Protein AF-0000000080208971 (afdb_homodimer)

pLDDT: mean 90.07, std 11.56, range [45.47, 98.81]

Radius of gyration: 23.03 Å; Cα contacts (8 Å, |Δi|>4): 807; chains: 2; bounding box: 46×61×64 Å

Structure (mmCIF, N/CA/C/O backbone):
data_AF-0000000080208971-model_v1
#
loop_
_entity.id
_entity.type
_entity.pdbx_description
1 polymer 'Hcp1 family type VI secretion system effector'
#
loop_
_atom_site.group_PDB
_atom_site.id
_atom_site.type_symbol
_atom_site.label_atom_id
_atom_site.label_alt_id
_atom_site.label_comp_id
_atom_site.label_asym_id
_atom_site.label_entity_id
_atom_site.label_seq_id
_atom_site.pdbx_PDB_ins_code
_atom_site.Cartn_x
_atom_site.Cartn_y
_atom_site.Cartn_z
_atom_site.occupancy
_atom_site.B_iso_or_equiv
_atom_site.auth_seq_id
_atom_site.auth_comp_id
_atom_site.auth_asym_id
_atom_site.auth_atom_id
_atom_site.pdbx_PDB_model_num
ATOM 1 N N . MET A 1 1 ? -17.516 -7.699 -1.217 1 50.25 1 MET A N 1
ATOM 2 C CA . MET A 1 1 ? -17.203 -8.156 -2.566 1 50.25 1 MET A CA 1
ATOM 3 C C . MET A 1 1 ? -16.141 -9.242 -2.537 1 50.25 1 MET A C 1
ATOM 5 O O . MET A 1 1 ? -15.203 -9.18 -1.735 1 50.25 1 MET A O 1
ATOM 9 N N . GLN A 1 2 ? -16.516 -10.461 -2.873 1 63.53 2 GLN A N 1
ATOM 10 C CA . GLN A 1 2 ? -15.578 -11.578 -2.834 1 63.53 2 GLN A CA 1
ATOM 11 C C . GLN A 1 2 ? -14.523 -11.453 -3.932 1 63.53 2 GLN A C 1
ATOM 13 O O . GLN A 1 2 ? -14.852 -11.164 -5.082 1 63.53 2 GLN A O 1
ATOM 18 N N . SER A 1 3 ? -13.234 -11.094 -3.658 1 72 3 SER A N 1
ATOM 19 C CA . SER A 1 3 ? -12.141 -11 -4.617 1 72 3 SER A CA 1
ATOM 20 C C . SER A 1 3 ? -11.344 -12.305 -4.676 1 72 3 SER A C 1
ATOM 22 O O . SER A 1 3 ? -11.25 -13.023 -3.68 1 72 3 SER A O 1
ATOM 24 N N . ASN A 1 4 ? -11.164 -12.703 -5.93 1 89.75 4 ASN A N 1
ATOM 25 C CA . ASN A 1 4 ? -10.258 -13.828 -6.148 1 89.75 4 ASN A CA 1
ATOM 26 C C . ASN A 1 4 ? -8.938 -13.375 -6.754 1 89.75 4 ASN A C 1
ATOM 28 O O . ASN A 1 4 ? -8.906 -12.453 -7.574 1 89.75 4 ASN A O 1
ATOM 32 N N . THR A 1 5 ? -7.938 -14.008 -6.273 1 95.88 5 THR A N 1
ATOM 33 C CA . THR A 1 5 ? -6.609 -13.742 -6.816 1 95.88 5 THR A CA 1
ATOM 34 C C . THR A 1 5 ? -6.059 -14.969 -7.527 1 95.88 5 THR A C 1
ATOM 36 O O . THR A 1 5 ? -6.105 -16.078 -6.984 1 95.88 5 THR A O 1
ATOM 39 N N . TYR A 1 6 ? -5.586 -14.742 -8.742 1 96.81 6 TYR A N 1
ATOM 40 C CA . TYR A 1 6 ? -5.02 -15.82 -9.547 1 96.81 6 TYR A CA 1
ATOM 41 C C . TYR A 1 6 ? -3.553 -15.562 -9.852 1 96.81 6 TYR A C 1
ATOM 43 O O . TYR A 1 6 ? -3.154 -14.414 -10.086 1 96.81 6 TYR A O 1
ATOM 51 N N . LEU A 1 7 ? -2.832 -16.672 -9.93 1 98.31 7 LEU A N 1
ATOM 52 C CA . LEU A 1 7 ? -1.403 -16.578 -10.211 1 98.31 7 LEU A CA 1
ATOM 53 C C . LEU A 1 7 ? -1.048 -17.359 -11.461 1 98.31 7 LEU A C 1
ATOM 55 O O . LEU A 1 7 ? -1.409 -18.531 -11.586 1 98.31 7 LEU A O 1
ATOM 59 N N . LYS A 1 8 ? -0.477 -16.703 -12.375 1 98.62 8 LYS A N 1
ATOM 60 C CA . LYS A 1 8 ? 0.25 -17.344 -13.461 1 98.62 8 LYS A CA 1
ATOM 61 C C . LYS A 1 8 ? 1.749 -17.391 -13.172 1 98.62 8 LYS A C 1
ATOM 63 O O . LYS A 1 8 ? 2.426 -16.359 -13.258 1 98.62 8 LYS A O 1
ATOM 68 N N . TYR A 1 9 ? 2.246 -18.516 -12.828 1 98.5 9 TYR A N 1
ATOM 69 C CA . TYR A 1 9 ? 3.674 -18.703 -12.602 1 98.5 9 TYR A CA 1
ATOM 70 C C . TYR A 1 9 ? 4.305 -19.516 -13.727 1 98.5 9 TYR A C 1
ATOM 72 O O . TYR A 1 9 ? 4.223 -20.75 -13.742 1 98.5 9 TYR A O 1
ATOM 80 N N . ALA A 1 10 ? 4.918 -18.734 -14.688 1 97.12 10 ALA A N 1
ATOM 81 C CA . ALA A 1 10 ? 5.465 -19.375 -15.883 1 97.12 10 ALA A CA 1
ATOM 82 C C . ALA A 1 10 ? 4.422 -20.25 -16.562 1 97.12 10 ALA A C 1
ATOM 84 O O . ALA A 1 10 ? 3.354 -19.766 -16.953 1 97.12 10 ALA A O 1
ATOM 85 N N . ASP A 1 11 ? 4.66 -21.562 -16.656 1 96.69 11 ASP A N 1
ATOM 86 C CA . ASP A 1 11 ? 3.736 -22.453 -17.359 1 96.69 11 ASP A CA 1
ATOM 87 C C . ASP A 1 11 ? 3.07 -23.422 -16.406 1 96.69 11 ASP A C 1
ATOM 89 O O . ASP A 1 11 ? 2.457 -24.406 -16.828 1 96.69 11 ASP A O 1
ATOM 93 N N . ILE A 1 12 ? 3.145 -23.094 -15.133 1 98.06 12 ILE A N 1
ATOM 94 C CA . ILE A 1 12 ? 2.576 -24 -14.141 1 98.06 12 ILE A CA 1
ATOM 95 C C . ILE A 1 12 ? 1.054 -23.875 -14.133 1 98.06 12 ILE A C 1
ATOM 97 O O . ILE A 1 12 ? 0.518 -22.766 -14.047 1 98.06 12 ILE A O 1
ATOM 101 N N . LYS A 1 13 ? 0.391 -25.016 -14.227 1 98.19 13 LYS A N 1
ATOM 102 C CA . LYS A 1 13 ? -1.069 -25.016 -14.258 1 98.19 13 LYS A CA 1
ATOM 103 C C . LYS A 1 13 ? -1.649 -25.266 -12.867 1 98.19 13 LYS A C 1
ATOM 105 O O . LYS A 1 13 ? -1.155 -26.125 -12.125 1 98.19 13 LYS A O 1
ATOM 110 N N . GLY A 1 14 ? -2.613 -24.453 -12.547 1 98 14 GLY A N 1
ATOM 111 C CA . GLY A 1 14 ? -3.42 -24.656 -11.352 1 98 14 GLY A CA 1
ATOM 112 C C . GLY A 1 14 ? -4.785 -25.25 -11.648 1 98 14 GLY A C 1
ATOM 113 O O . GLY A 1 14 ? -4.922 -26.094 -12.539 1 98 14 GLY A O 1
ATOM 114 N N . GLU A 1 15 ? -5.762 -24.875 -10.789 1 96.94 15 GLU A N 1
ATOM 115 C CA . GLU A 1 15 ? -7.055 -25.531 -10.922 1 96.94 15 GLU A CA 1
ATOM 116 C C . GLU A 1 15 ? -8.188 -24.516 -11.031 1 96.94 15 GLU A C 1
ATOM 118 O O . GLU A 1 15 ? -9.359 -24.875 -10.891 1 96.94 15 GLU A O 1
ATOM 123 N N . ALA A 1 16 ? -7.84 -23.25 -11.297 1 96.12 16 ALA A N 1
ATOM 124 C CA . ALA A 1 16 ? -8.898 -22.25 -11.414 1 96.12 16 ALA A CA 1
ATOM 125 C C . ALA A 1 16 ? -9.844 -22.594 -12.562 1 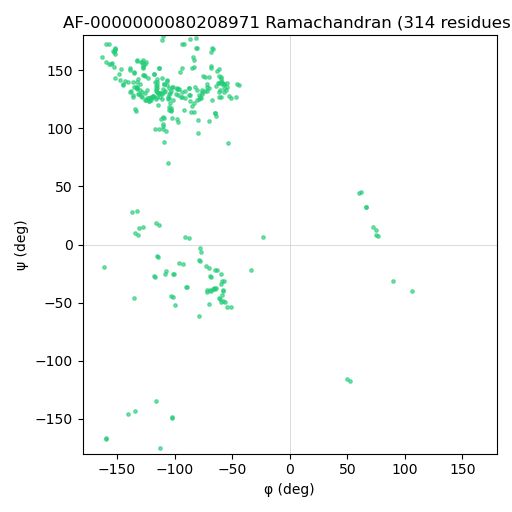96.12 16 ALA A C 1
ATOM 127 O O . ALA A 1 16 ? -9.414 -23.031 -13.625 1 96.12 16 ALA A O 1
ATOM 128 N N . THR A 1 17 ? -11.172 -22.281 -12.383 1 93.75 17 THR A N 1
ATOM 129 C CA . THR A 1 17 ? -12.164 -22.625 -13.391 1 93.75 17 THR A CA 1
ATOM 130 C C . THR A 1 17 ? -12.773 -21.359 -13.992 1 93.75 17 THR A C 1
ATOM 132 O O . THR A 1 17 ? -13.484 -21.422 -15 1 93.75 17 THR A O 1
ATOM 135 N N . ALA A 1 18 ? -12.469 -20.234 -13.383 1 91.06 18 ALA A N 1
ATOM 136 C CA . ALA A 1 18 ? -12.992 -18.984 -13.938 1 91.06 18 ALA A CA 1
ATOM 137 C C . ALA A 1 18 ? -12.547 -18.812 -15.391 1 91.06 18 ALA A C 1
ATOM 139 O O . ALA A 1 18 ? -11.367 -18.953 -15.711 1 91.06 18 ALA A O 1
ATOM 140 N N . GLU A 1 19 ? -13.383 -18.453 -16.266 1 90.62 19 GLU A N 1
ATOM 141 C CA . GLU A 1 19 ? -13.18 -18.469 -17.719 1 90.62 19 GLU A CA 1
ATOM 142 C C . GLU A 1 19 ? -11.922 -17.703 -18.109 1 90.62 19 GLU A C 1
ATOM 144 O O . GLU A 1 19 ? -11.039 -18.25 -18.766 1 90.62 19 GLU A O 1
ATOM 149 N N . GLN A 1 20 ? -11.719 -16.5 -17.734 1 92.69 20 GLN A N 1
ATOM 150 C CA . GLN A 1 20 ? -10.586 -15.68 -18.141 1 92.69 20 GLN A CA 1
ATOM 151 C C . GLN A 1 20 ? -9.32 -16.062 -17.375 1 92.69 20 GLN A C 1
ATOM 153 O O . GLN A 1 20 ? -8.227 -15.586 -17.688 1 92.69 20 GLN A O 1
ATOM 158 N N . TYR A 1 21 ? -9.414 -17.016 -16.422 1 95.69 21 TYR A N 1
ATOM 159 C CA . TYR A 1 21 ? -8.297 -17.375 -15.562 1 95.69 21 TYR A CA 1
ATOM 160 C C . TYR A 1 21 ? -8.195 -18.891 -15.406 1 95.69 21 TYR A C 1
ATOM 162 O O . TYR A 1 21 ? -7.723 -19.391 -14.383 1 95.69 21 TYR A O 1
ATOM 170 N N . LYS A 1 22 ? -8.672 -19.5 -16.422 1 96.12 22 LYS A N 1
ATOM 171 C CA . LYS A 1 22 ? -8.727 -20.969 -16.391 1 96.12 22 LYS A CA 1
ATOM 172 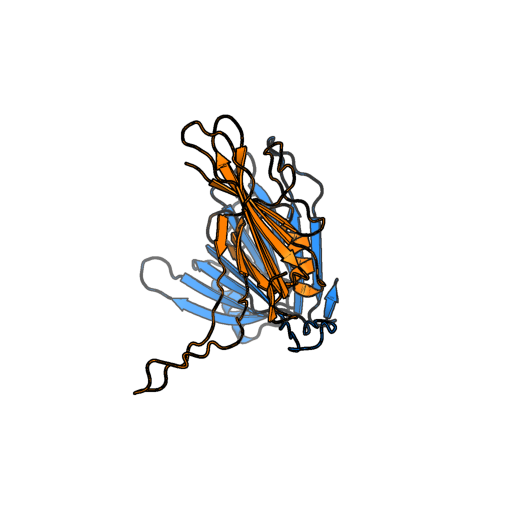C C . LYS A 1 22 ? -7.324 -21.562 -16.25 1 96.12 22 LYS A C 1
ATOM 174 O O . LYS A 1 22 ? -6.383 -21.109 -16.891 1 96.12 22 LYS A O 1
ATOM 179 N N . ASP A 1 23 ? -7.188 -22.516 -15.336 1 97.94 23 ASP A N 1
ATOM 180 C CA . ASP A 1 23 ? -5.992 -23.328 -15.117 1 97.94 23 ASP A CA 1
ATOM 181 C C . ASP A 1 23 ? -4.906 -22.516 -14.406 1 97.94 23 ASP A C 1
ATOM 183 O O . ASP A 1 23 ? -3.773 -22.984 -14.266 1 97.94 23 ASP A O 1
ATOM 187 N N . LEU A 1 24 ? -5.246 -21.344 -13.977 1 98 24 LEU A N 1
ATOM 188 C CA . LEU A 1 24 ? -4.301 -20.594 -13.148 1 98 24 LEU A CA 1
ATOM 189 C C . LEU A 1 24 ? -4.359 -21.062 -11.703 1 98 24 LEU A C 1
ATOM 191 O O . LEU A 1 24 ? -5.207 -21.891 -11.344 1 98 24 LEU A O 1
ATOM 195 N N . ILE A 1 25 ? -3.434 -20.641 -10.938 1 98.12 25 ILE A N 1
ATOM 196 C CA . ILE A 1 25 ? -3.369 -21.031 -9.523 1 98.12 25 ILE A CA 1
ATOM 197 C C . ILE A 1 25 ? -4.215 -20.062 -8.695 1 98.12 25 ILE A C 1
ATOM 199 O O . ILE A 1 25 ? -4.074 -18.844 -8.812 1 98.12 25 ILE A O 1
ATOM 203 N N . THR A 1 26 ? -5.105 -20.562 -7.883 1 96.31 26 THR A N 1
ATOM 204 C CA . THR A 1 26 ? -5.918 -19.734 -6.996 1 96.31 26 THR A CA 1
ATOM 205 C C . THR A 1 26 ? -5.199 -19.5 -5.672 1 96.31 26 THR A C 1
ATOM 207 O O . THR A 1 26 ? -4.676 -20.438 -5.062 1 96.31 26 THR A O 1
ATOM 210 N N . LEU A 1 27 ? -5.238 -18.25 -5.266 1 96.94 27 LEU A N 1
ATOM 211 C CA . LEU A 1 27 ? -4.512 -17.891 -4.051 1 96.94 27 LEU A CA 1
ATOM 212 C C . LEU A 1 27 ? -5.477 -17.484 -2.941 1 96.94 27 LEU A C 1
ATOM 214 O O . LEU A 1 27 ? -6.543 -16.938 -3.211 1 96.94 27 LEU A O 1
ATOM 218 N N . LEU A 1 28 ? -4.98 -17.734 -1.75 1 95.31 28 LEU A N 1
ATOM 219 C CA . LEU A 1 28 ? -5.695 -17.281 -0.564 1 95.31 28 LEU A CA 1
ATOM 220 C C . LEU A 1 28 ? -5.254 -15.875 -0.172 1 95.31 28 LEU A C 1
ATOM 222 O O . LEU A 1 28 ? -6.066 -15.07 0.295 1 95.31 28 LEU A O 1
ATOM 226 N N . SER A 1 29 ? -3.986 -15.648 -0.366 1 96.75 29 SER A N 1
ATOM 227 C CA . SER A 1 29 ? -3.48 -14.336 0.026 1 96.75 29 SER A CA 1
ATOM 228 C C . SER A 1 29 ? -2.197 -13.992 -0.725 1 96.75 29 SER A C 1
ATOM 2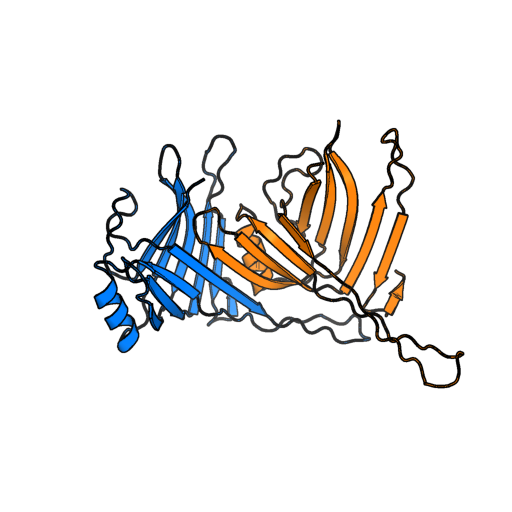30 O O . SER A 1 29 ? -1.484 -14.883 -1.188 1 96.75 29 SER A O 1
ATOM 232 N N . VAL A 1 30 ? -1.959 -12.758 -0.835 1 97.38 30 VAL A N 1
ATOM 233 C CA . VAL A 1 30 ? -0.736 -12.172 -1.378 1 97.38 30 VAL A CA 1
ATOM 234 C C . VAL A 1 30 ? -0.28 -11.016 -0.495 1 97.38 30 VAL A C 1
ATOM 236 O O . VAL A 1 30 ? -1.062 -10.109 -0.195 1 97.38 30 VAL A O 1
ATOM 239 N N . ASP A 1 31 ? 0.93 -11.039 -0.099 1 97.81 31 ASP A N 1
ATOM 240 C CA . ASP A 1 31 ? 1.509 -9.961 0.7 1 97.81 31 ASP A CA 1
ATOM 241 C C . ASP A 1 31 ? 2.854 -9.516 0.13 1 97.81 31 ASP A C 1
ATOM 243 O O . ASP A 1 31 ? 3.738 -10.344 -0.106 1 97.81 31 ASP A O 1
ATOM 247 N N . TRP A 1 32 ? 2.928 -8.281 -0.017 1 96.56 32 TRP A N 1
ATOM 248 C CA . TRP A 1 32 ? 4.215 -7.746 -0.446 1 96.56 32 TRP A CA 1
ATOM 249 C C . TRP A 1 32 ? 4.402 -6.316 0.053 1 96.56 32 TRP A C 1
ATOM 251 O O . TRP A 1 32 ? 3.455 -5.691 0.542 1 96.56 32 TRP A O 1
ATOM 261 N N . SER A 1 33 ? 5.668 -5.82 -0.069 1 97.62 33 SER A N 1
ATOM 262 C CA . SER A 1 33 ? 5.953 -4.457 0.367 1 97.62 33 SER A CA 1
ATOM 263 C C . SER A 1 33 ? 7.266 -3.949 -0.222 1 97.62 33 SER A C 1
ATOM 265 O O . SER A 1 33 ? 8.07 -4.734 -0.734 1 97.62 33 SER A O 1
ATOM 267 N N . VAL A 1 34 ? 7.363 -2.705 -0.193 1 96.44 34 VAL A N 1
ATOM 268 C CA . VAL A 1 34 ? 8.617 -2.037 -0.538 1 96.44 34 VAL A CA 1
ATOM 269 C C . VAL A 1 34 ? 8.984 -1.037 0.557 1 96.44 34 VAL A C 1
ATOM 271 O O . VAL A 1 34 ? 8.117 -0.58 1.306 1 96.44 34 VAL A O 1
ATOM 274 N N . GLY A 1 35 ? 10.227 -0.752 0.603 1 96.19 35 GLY A N 1
ATOM 275 C CA . GLY A 1 35 ? 10.68 0.187 1.618 1 96.19 35 GLY A CA 1
ATOM 276 C C . GLY A 1 35 ? 11.953 0.913 1.236 1 96.19 35 GLY A C 1
ATOM 277 O O . GLY A 1 35 ? 12.719 0.433 0.399 1 96.19 35 GLY A O 1
ATOM 278 N N . ARG A 1 36 ? 12.102 2.059 1.849 1 93.25 36 ARG A N 1
ATOM 279 C CA . ARG A 1 36 ? 13.305 2.879 1.723 1 93.25 36 ARG A CA 1
ATOM 280 C C . ARG A 1 36 ? 13.602 3.619 3.021 1 93.25 36 ARG A C 1
ATOM 282 O O . ARG A 1 36 ? 12.688 3.9 3.805 1 93.25 36 ARG A O 1
ATOM 289 N N . GLU A 1 37 ? 14.859 3.871 3.221 1 90.69 37 GLU A N 1
ATOM 290 C CA . GLU A 1 37 ? 15.258 4.609 4.414 1 90.69 37 GLU A CA 1
ATOM 291 C C . GLU A 1 37 ? 15.297 6.113 4.145 1 90.69 37 GLU A C 1
ATOM 293 O O . GLU A 1 37 ? 15.875 6.559 3.154 1 90.69 37 GLU A O 1
ATOM 298 N N . ILE A 1 38 ? 14.57 6.816 4.988 1 89.12 38 ILE A N 1
ATOM 299 C CA . ILE A 1 38 ? 14.57 8.273 4.883 1 89.12 38 ILE A CA 1
ATOM 300 C C . ILE A 1 38 ? 15.453 8.867 5.98 1 89.12 38 ILE A C 1
ATOM 302 O O . ILE A 1 38 ? 15.266 8.57 7.164 1 89.12 38 ILE A O 1
ATOM 306 N N . SER A 1 39 ? 16.469 9.531 5.641 1 80.38 39 SER A N 1
ATOM 307 C CA . SER A 1 39 ? 17.375 10.141 6.602 1 80.38 39 SER A CA 1
ATOM 308 C C . SER A 1 39 ? 17.172 11.648 6.688 1 80.38 39 SER A C 1
ATOM 310 O O . SER A 1 39 ? 16.828 12.289 5.688 1 80.38 39 SER A O 1
ATOM 312 N N . SER A 1 40 ? 16.781 12.078 7.914 1 71.75 40 SER A N 1
ATOM 313 C CA . SER A 1 40 ? 16.672 13.508 8.164 1 71.75 40 SER A CA 1
ATOM 314 C C . SER A 1 40 ? 17.859 14.008 8.984 1 71.75 40 SER A C 1
ATOM 316 O O . SER A 1 40 ? 18.359 13.297 9.852 1 71.75 40 SER A O 1
ATOM 318 N N . TYR A 1 41 ? 18.703 14.852 8.508 1 55.56 41 TYR A N 1
ATOM 319 C CA . TYR A 1 41 ? 19.781 15.391 9.32 1 55.56 41 TYR A CA 1
ATOM 320 C C . TYR A 1 41 ? 19.297 16.516 10.227 1 55.56 41 TYR A C 1
ATOM 322 O O . TYR A 1 41 ? 18.594 17.422 9.766 1 55.56 41 TYR A O 1
ATOM 330 N N . THR A 1 42 ? 19.203 16.234 11.5 1 51.59 42 THR A N 1
ATOM 331 C CA . THR A 1 42 ? 18.922 17.266 12.5 1 51.59 42 THR A CA 1
ATOM 332 C C . THR A 1 42 ? 19.75 18.516 12.242 1 51.59 42 THR A C 1
ATOM 334 O O . THR A 1 42 ? 20.938 18.422 11.953 1 51.59 42 THR A O 1
ATOM 337 N N . GLY A 1 43 ? 19.078 19.844 12.383 1 49.12 43 GLY A N 1
ATOM 338 C CA . GLY A 1 43 ? 19.703 21.156 12.383 1 49.12 43 GLY A CA 1
ATOM 339 C C . GLY A 1 43 ? 19.812 21.766 11 1 49.12 43 GLY A C 1
ATOM 340 O O . GLY A 1 43 ? 20.188 22.922 10.852 1 49.12 43 GLY A O 1
ATOM 341 N N . THR A 1 44 ? 19.953 21.047 9.969 1 48.31 44 THR A N 1
ATOM 342 C CA . THR A 1 44 ? 20.047 21.719 8.672 1 48.31 44 THR A CA 1
ATOM 343 C C . THR A 1 44 ? 18.828 21.391 7.816 1 48.31 44 THR A C 1
ATOM 345 O O . THR A 1 44 ? 18.344 20.25 7.82 1 48.31 44 THR A O 1
ATOM 348 N N . ALA A 1 45 ? 17.875 22.266 7.766 1 50.03 45 ALA A N 1
ATOM 349 C CA . ALA A 1 45 ? 16.828 22.188 6.754 1 50.03 45 ALA A CA 1
ATOM 350 C C . ALA A 1 45 ? 17.297 21.391 5.539 1 50.03 45 ALA A C 1
ATOM 352 O O . ALA A 1 45 ? 16.719 21.516 4.453 1 50.03 45 ALA A O 1
ATOM 353 N N . MET A 1 46 ? 18.438 20.812 5.609 1 53.66 46 MET A N 1
ATOM 354 C CA . MET A 1 46 ? 19.031 20.312 4.375 1 53.66 46 MET A CA 1
ATOM 355 C C . MET A 1 46 ? 18.219 19.156 3.805 1 53.66 46 MET A C 1
ATOM 357 O O . MET A 1 46 ? 17.406 18.547 4.516 1 53.66 46 MET A O 1
ATOM 361 N N . ASP A 1 47 ? 18.547 18.781 2.545 1 62.97 47 ASP A N 1
ATOM 362 C CA . ASP A 1 47 ? 17.969 17.906 1.518 1 62.97 47 ASP A CA 1
ATOM 363 C C . ASP A 1 47 ? 17.703 16.516 2.07 1 62.97 47 ASP A C 1
ATOM 365 O O . ASP A 1 47 ? 18.609 15.844 2.57 1 62.97 47 ASP A O 1
ATOM 369 N N . ARG A 1 48 ? 16.516 16.312 2.668 1 77.44 48 ARG A N 1
ATOM 370 C CA . ARG A 1 48 ? 16.156 14.93 2.982 1 77.44 48 ARG A CA 1
ATOM 371 C C . ARG A 1 48 ? 16.422 14.008 1.798 1 77.44 48 ARG A C 1
ATOM 373 O O . ARG A 1 48 ? 16.234 14.398 0.644 1 77.44 48 ARG A O 1
ATOM 380 N N . GLU A 1 49 ? 17.172 13 2.225 1 80.5 49 GLU A N 1
ATOM 381 C CA . GLU A 1 49 ? 17.5 12.031 1.188 1 80.5 49 GLU A CA 1
ATOM 382 C C . GLU A 1 49 ? 16.875 10.664 1.489 1 80.5 49 GLU A C 1
ATOM 384 O O . GLU A 1 49 ? 16.672 10.32 2.654 1 80.5 49 GLU A O 1
ATOM 389 N N . ALA A 1 50 ? 16.453 10.039 0.447 1 85 50 ALA A N 1
ATOM 390 C CA . ALA A 1 50 ? 15.977 8.664 0.562 1 85 50 ALA A CA 1
ATOM 391 C C . ALA A 1 50 ? 16.984 7.68 -0.037 1 85 50 ALA A C 1
ATOM 393 O O . ALA A 1 50 ? 17.578 7.957 -1.073 1 85 50 ALA A O 1
ATOM 394 N N . SER A 1 51 ? 17.203 6.582 0.644 1 84.88 51 SER A N 1
ATOM 395 C CA . SER A 1 51 ? 18 5.496 0.08 1 84.88 51 SER A CA 1
ATOM 396 C C . SER A 1 51 ? 17.281 4.848 -1.103 1 84.88 51 SER A C 1
ATOM 398 O O . SER A 1 51 ? 16.125 5.141 -1.372 1 84.88 51 SER A O 1
ATOM 400 N N . ALA A 1 52 ? 18.047 4.012 -1.794 1 86.88 52 ALA A N 1
ATOM 401 C CA . ALA A 1 52 ? 17.453 3.209 -2.857 1 86.88 52 ALA A CA 1
ATOM 402 C C . ALA A 1 52 ? 16.344 2.318 -2.311 1 86.88 52 ALA A C 1
ATOM 404 O O . ALA A 1 52 ? 16.484 1.737 -1.231 1 86.88 52 ALA A O 1
ATOM 405 N N . THR A 1 53 ? 15.328 2.207 -3.043 1 93.75 53 THR A N 1
ATOM 406 C CA . THR A 1 53 ? 14.172 1.413 -2.637 1 93.75 53 THR A CA 1
ATOM 407 C C . THR A 1 53 ? 14.508 -0.075 -2.646 1 93.75 53 THR A C 1
ATOM 409 O O . THR A 1 53 ? 15.141 -0.568 -3.582 1 93.75 53 THR A O 1
ATOM 412 N N . ARG A 1 54 ? 14.117 -0.71 -1.643 1 94.38 54 ARG A N 1
ATOM 413 C CA . ARG A 1 54 ? 14.242 -2.162 -1.558 1 94.38 54 ARG A CA 1
ATOM 414 C C . ARG A 1 54 ? 12.914 -2.844 -1.845 1 94.38 54 ARG A C 1
ATOM 416 O O . ARG A 1 54 ? 11.898 -2.541 -1.204 1 94.38 54 ARG A O 1
ATOM 423 N N . LEU A 1 55 ? 12.922 -3.713 -2.795 1 96 55 LEU A N 1
ATOM 424 C CA . LEU A 1 55 ? 11.805 -4.617 -3.039 1 96 55 LEU A CA 1
ATOM 425 C C . LEU A 1 55 ? 11.891 -5.84 -2.131 1 96 55 LEU A C 1
ATOM 427 O O . LEU A 1 55 ? 12.797 -6.664 -2.275 1 96 55 LEU A O 1
ATOM 431 N N . TYR A 1 56 ? 10.953 -5.961 -1.238 1 96.88 56 TYR A N 1
ATOM 432 C CA . TYR A 1 56 ? 10.953 -7.133 -0.37 1 96.88 56 TYR A CA 1
ATOM 433 C C . TYR A 1 56 ? 10.297 -8.32 -1.06 1 96.88 56 TYR A C 1
ATOM 435 O O . TYR A 1 56 ? 9.531 -8.156 -2.014 1 96.88 56 TYR A O 1
ATOM 443 N N . ASP A 1 57 ? 10.633 -9.461 -0.549 1 97.69 57 ASP A N 1
ATOM 444 C CA . ASP A 1 57 ? 10.055 -10.672 -1.126 1 97.69 57 ASP A CA 1
ATOM 445 C C . ASP A 1 57 ? 8.531 -10.672 -0.987 1 97.69 57 ASP A C 1
ATOM 447 O O . ASP A 1 57 ? 7.992 -10.117 -0.032 1 97.69 57 ASP A O 1
ATOM 451 N N . LEU A 1 58 ? 7.875 -11.305 -1.895 1 98.25 58 LEU A N 1
ATOM 452 C CA . LEU A 1 58 ? 6.426 -11.469 -1.921 1 98.25 58 LEU A CA 1
ATOM 453 C C . LEU A 1 58 ? 6.023 -12.828 -1.36 1 98.25 58 LEU A C 1
ATOM 455 O O . LEU A 1 58 ? 6.648 -13.844 -1.676 1 98.25 58 LEU A O 1
ATOM 459 N N . THR A 1 59 ? 5.02 -12.852 -0.49 1 98.69 59 THR A N 1
ATOM 460 C CA . THR A 1 59 ? 4.555 -14.102 0.102 1 98.69 59 THR A CA 1
ATOM 461 C C . THR A 1 59 ? 3.123 -14.406 -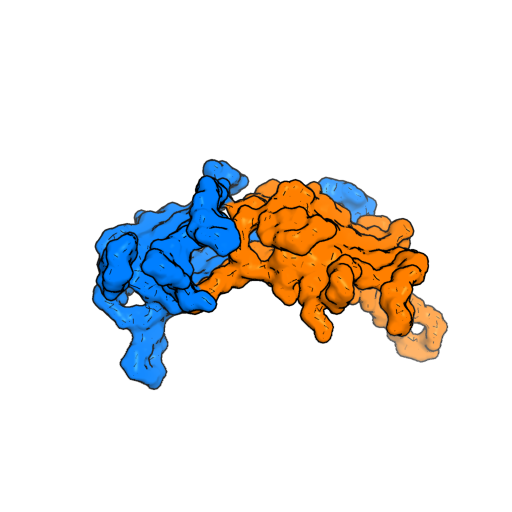0.331 1 98.69 59 THR A C 1
ATOM 463 O O . THR A 1 59 ? 2.258 -13.531 -0.285 1 98.69 59 THR A O 1
ATOM 466 N N . ILE A 1 60 ? 2.873 -15.594 -0.694 1 98.25 60 ILE A N 1
ATOM 467 C CA . ILE A 1 60 ? 1.521 -16.016 -1.048 1 98.25 60 ILE A CA 1
ATOM 468 C C . ILE A 1 60 ? 1.127 -17.234 -0.219 1 98.25 60 ILE A C 1
ATOM 470 O O . ILE A 1 60 ? 1.991 -17.984 0.25 1 98.25 60 ILE A O 1
ATOM 474 N N . THR A 1 61 ? -0.143 -17.422 -0.047 1 97.56 61 THR A N 1
ATOM 475 C CA . THR A 1 61 ? -0.703 -18.641 0.513 1 97.56 61 THR A CA 1
ATOM 476 C C . THR A 1 61 ? -1.75 -19.234 -0.424 1 97.56 61 THR A C 1
ATOM 478 O O . THR A 1 61 ? -2.475 -18.5 -1.1 1 97.56 61 THR A O 1
ATOM 481 N N . LYS A 1 62 ? -1.789 -20.453 -0.435 1 96.31 62 LYS A N 1
ATOM 482 C CA . LYS A 1 62 ? -2.75 -21.188 -1.253 1 96.31 62 LYS A CA 1
ATOM 483 C C . LYS A 1 62 ? -3.084 -22.531 -0.63 1 96.31 62 LYS A C 1
ATOM 485 O O . LYS A 1 62 ? -2.357 -23.016 0.241 1 96.31 62 LYS A O 1
ATOM 490 N N . LEU A 1 63 ? -4.176 -23.109 -1.118 1 95.5 63 LEU A N 1
ATOM 491 C CA . LEU A 1 63 ? -4.453 -24.5 -0.802 1 95.5 63 LEU A CA 1
ATOM 492 C C . LEU A 1 63 ? -3.686 -25.438 -1.734 1 95.5 63 LEU A C 1
ATOM 494 O O . LEU A 1 63 ? -3.402 -25.078 -2.879 1 95.5 63 LEU A O 1
ATOM 498 N N . GLN A 1 64 ? -3.434 -26.609 -1.176 1 96.5 64 GLN A N 1
ATOM 499 C CA . GLN A 1 64 ? -2.795 -27.625 -2.002 1 96.5 64 GLN A CA 1
ATOM 500 C C . GLN A 1 64 ? -3.633 -27.938 -3.24 1 96.5 64 GLN A C 1
ATOM 502 O O . GLN A 1 64 ? -4.859 -28.047 -3.154 1 96.5 64 GLN A O 1
ATOM 507 N N . ASP A 1 65 ? -2.977 -28.094 -4.418 1 96.31 65 ASP A N 1
ATOM 508 C CA . ASP A 1 65 ? -3.656 -28.422 -5.668 1 96.31 65 ASP A CA 1
ATOM 509 C C . ASP A 1 65 ? -2.684 -29.016 -6.684 1 96.31 65 ASP A C 1
ATOM 511 O O . ASP A 1 65 ? -1.604 -29.484 -6.312 1 96.31 65 ASP A O 1
ATOM 515 N N . ARG A 1 66 ? -3.055 -29.109 -7.902 1 97.5 66 ARG A N 1
ATOM 516 C CA . ARG A 1 66 ? -2.26 -29.781 -8.93 1 97.5 66 ARG A CA 1
ATOM 517 C C . ARG A 1 66 ? -0.94 -29.047 -9.164 1 97.5 66 ARG A C 1
ATOM 519 O O . ARG A 1 66 ? 0.003 -29.625 -9.703 1 97.5 66 ARG A O 1
ATOM 526 N N . SER A 1 67 ? -0.862 -27.719 -8.805 1 98.25 67 SER A N 1
ATOM 527 C CA . SER A 1 67 ? 0.343 -26.922 -9.031 1 98.25 67 SER A CA 1
ATOM 528 C C . SER A 1 67 ? 1.405 -27.219 -7.98 1 98.25 67 SER A C 1
ATOM 530 O O . SER A 1 67 ? 2.572 -26.859 -8.148 1 98.25 67 SER A O 1
ATOM 532 N N . SER A 1 68 ? 1.109 -27.875 -6.887 1 97.88 68 SER A N 1
ATOM 533 C CA . SER A 1 68 ? 1.95 -27.984 -5.699 1 97.88 68 SER A CA 1
ATOM 534 C C . SER A 1 68 ? 3.279 -28.672 -6.027 1 97.88 68 SER A C 1
ATOM 536 O O . SER A 1 68 ? 4.344 -28.156 -5.664 1 97.88 68 SER A O 1
ATOM 538 N N . PRO A 1 69 ? 3.309 -29.844 -6.809 1 98.06 69 PRO A N 1
ATOM 539 C CA . PRO A 1 69 ? 4.602 -30.469 -7.102 1 98.06 69 PRO A CA 1
ATOM 540 C C . PRO A 1 69 ? 5.492 -29.594 -7.98 1 98.06 69 PRO A C 1
ATOM 542 O O . PRO A 1 69 ? 6.711 -29.578 -7.793 1 98.06 69 PRO A O 1
ATOM 545 N N . ASP A 1 70 ? 4.891 -28.922 -8.898 1 98 70 ASP A N 1
ATOM 546 C CA . ASP A 1 70 ? 5.668 -28.047 -9.781 1 98 70 ASP A CA 1
ATOM 547 C C . ASP A 1 70 ? 6.23 -26.859 -9.023 1 98 70 ASP A C 1
ATOM 549 O O . ASP A 1 70 ? 7.352 -26.422 -9.281 1 98 70 ASP A O 1
ATOM 553 N N . LEU A 1 71 ? 5.449 -26.312 -8.148 1 98.25 71 LEU A N 1
ATOM 554 C CA . LEU A 1 71 ? 5.938 -25.219 -7.312 1 98.25 71 LEU A CA 1
ATOM 555 C C . LEU A 1 71 ? 7.055 -25.703 -6.391 1 98.25 71 LEU A C 1
ATOM 557 O O . LEU A 1 71 ? 8.016 -24.969 -6.141 1 98.25 71 LEU A O 1
ATOM 561 N N . PHE A 1 72 ? 6.918 -26.906 -5.871 1 97.81 72 PHE A N 1
ATOM 562 C CA . PHE A 1 72 ? 7.977 -27.531 -5.086 1 97.81 72 PHE A CA 1
ATOM 563 C C . PHE A 1 72 ? 9.258 -27.641 -5.902 1 97.81 72 PHE A C 1
ATOM 565 O O . PHE A 1 72 ? 10.344 -27.297 -5.422 1 97.81 72 PHE A O 1
ATOM 572 N N . LYS A 1 73 ? 9.117 -28.125 -7.074 1 97.5 73 LYS A N 1
ATOM 573 C CA . LYS A 1 73 ? 10.266 -28.219 -7.973 1 97.5 73 LYS A CA 1
ATOM 574 C C . LYS A 1 73 ? 10.922 -26.859 -8.164 1 97.5 73 LYS A C 1
ATOM 576 O O . LYS A 1 73 ? 12.148 -26.734 -8.07 1 97.5 73 LYS A O 1
ATOM 581 N N . GLU A 1 74 ? 10.086 -25.812 -8.484 1 97.19 74 GLU A N 1
ATOM 582 C CA . GLU A 1 74 ? 10.609 -24.469 -8.664 1 97.19 74 GLU A CA 1
ATOM 583 C C . GLU A 1 74 ? 11.32 -23.969 -7.406 1 97.19 74 GLU A C 1
ATOM 585 O O . GLU A 1 74 ? 12.297 -23.234 -7.488 1 97.19 74 GLU A O 1
ATOM 590 N N . ALA A 1 75 ? 10.875 -24.406 -6.227 1 97.38 75 ALA A N 1
ATOM 591 C CA . ALA A 1 75 ? 11.453 -24 -4.949 1 97.38 75 ALA A CA 1
ATOM 592 C C . ALA A 1 75 ? 12.812 -24.656 -4.727 1 97.38 75 ALA A C 1
ATOM 594 O O . ALA A 1 75 ? 13.594 -24.203 -3.887 1 97.38 75 ALA A O 1
ATOM 595 N N . THR A 1 76 ? 13.141 -25.703 -5.406 1 96.56 76 THR A N 1
ATOM 596 C CA . THR A 1 76 ? 14.383 -26.438 -5.18 1 96.56 76 THR A CA 1
ATOM 597 C C . THR A 1 76 ? 15.406 -26.109 -6.258 1 96.56 76 THR A C 1
ATOM 599 O O . THR A 1 76 ? 16.578 -25.859 -5.953 1 96.56 76 THR A O 1
ATOM 602 N N . ILE A 1 77 ? 15.016 -26.062 -7.531 1 94.25 77 ILE A N 1
ATOM 603 C CA . ILE A 1 77 ? 16 -25.922 -8.602 1 94.25 77 ILE A CA 1
ATOM 604 C C . ILE A 1 77 ? 15.523 -24.875 -9.602 1 94.25 77 ILE A C 1
ATOM 606 O O . ILE A 1 77 ? 16.062 -24.766 -10.711 1 94.25 77 ILE A O 1
ATOM 610 N N . GLY A 1 78 ? 14.562 -24.203 -9.289 1 92.31 78 GLY A N 1
ATOM 611 C CA . GLY A 1 78 ? 13.984 -23.266 -10.234 1 92.31 78 GLY A CA 1
ATOM 612 C C . GLY A 1 78 ? 14.898 -22.094 -10.539 1 92.31 78 GLY A C 1
ATOM 613 O O . GLY A 1 78 ? 15.734 -21.719 -9.719 1 92.31 78 GLY A O 1
ATOM 614 N N . LYS A 1 79 ? 14.664 -21.562 -11.758 1 94.88 79 LYS A N 1
ATOM 615 C CA . LYS A 1 79 ? 15.328 -20.344 -12.203 1 94.88 79 LYS A CA 1
ATOM 616 C C . LYS A 1 79 ? 14.328 -19.188 -12.312 1 94.88 79 LYS A C 1
ATOM 618 O O . LYS A 1 79 ? 13.141 -19.359 -12.055 1 94.88 79 LYS A O 1
ATOM 623 N N . GLY A 1 80 ? 14.898 -18.047 -12.633 1 96.69 80 GLY A N 1
ATOM 624 C CA . GLY A 1 80 ? 14.047 -16.875 -12.758 1 96.69 80 GLY A CA 1
ATOM 625 C C . GLY A 1 80 ? 12.977 -17.031 -13.82 1 96.69 80 GLY A C 1
ATOM 626 O O . GLY A 1 80 ? 13.273 -17.375 -14.961 1 96.69 80 GLY A O 1
ATOM 627 N N . LYS A 1 81 ? 11.695 -16.797 -13.43 1 97.56 81 LYS A N 1
ATOM 628 C CA . LYS A 1 81 ? 10.531 -16.891 -14.312 1 97.56 81 LYS A CA 1
ATOM 629 C C . LYS A 1 81 ? 9.633 -15.672 -14.156 1 97.56 81 LYS A C 1
ATOM 631 O O . LYS A 1 81 ? 9.719 -14.953 -13.156 1 97.56 81 LYS A O 1
ATOM 636 N N . PRO A 1 82 ? 8.844 -15.406 -15.133 1 98.12 82 PRO A N 1
ATOM 637 C CA . PRO A 1 82 ? 7.809 -14.391 -14.914 1 98.12 82 PRO A CA 1
ATOM 638 C C . PRO A 1 82 ? 6.668 -14.883 -14.031 1 98.12 82 PRO A C 1
ATOM 640 O O . PRO A 1 82 ? 6.328 -16.062 -14.062 1 98.12 82 PRO A O 1
ATOM 643 N N . ALA A 1 83 ? 6.16 -14.094 -13.258 1 98.69 83 ALA A N 1
ATOM 644 C CA . ALA A 1 83 ? 4.973 -14.359 -12.453 1 98.69 83 ALA A CA 1
ATOM 645 C C . ALA A 1 83 ? 3.977 -13.203 -12.555 1 98.69 83 ALA A C 1
ATOM 647 O O . ALA A 1 83 ? 4.359 -12.039 -12.469 1 98.69 83 ALA A O 1
ATOM 648 N N . VAL A 1 84 ? 2.725 -13.531 -12.734 1 98.69 84 VAL A N 1
ATOM 649 C CA . VAL A 1 84 ? 1.685 -12.516 -12.867 1 98.69 84 VAL A CA 1
ATOM 650 C C . VAL A 1 84 ? 0.546 -12.812 -11.898 1 98.69 84 VAL A C 1
ATOM 652 O O . VAL A 1 84 ? 0.026 -13.93 -11.859 1 98.69 84 VAL A O 1
ATOM 655 N N . PHE A 1 85 ? 0.199 -11.875 -11.141 1 98 85 PHE A N 1
ATOM 656 C CA . PHE A 1 85 ? -0.927 -11.961 -10.219 1 98 85 PHE A CA 1
ATOM 657 C C . PHE A 1 85 ? -2.111 -11.148 -10.734 1 98 85 PHE A C 1
ATOM 659 O O . PHE A 1 85 ? -1.979 -9.961 -11.031 1 98 85 PHE A O 1
ATOM 666 N N . HIS A 1 86 ? -3.213 -11.781 -10.82 1 96.56 86 HIS A N 1
ATOM 667 C CA . HIS A 1 86 ? -4.465 -11.148 -11.219 1 96.56 86 HIS A CA 1
ATOM 668 C C . HIS A 1 86 ? -5.426 -11.047 -10.039 1 96.56 86 HIS A C 1
ATOM 670 O O . HIS A 1 86 ? -5.957 -12.055 -9.578 1 96.56 86 HIS A O 1
ATOM 676 N N . ILE A 1 87 ? -5.621 -9.828 -9.586 1 95 87 ILE A N 1
ATOM 677 C CA . ILE A 1 87 ? -6.609 -9.578 -8.539 1 95 87 ILE A CA 1
ATOM 678 C C . ILE A 1 87 ? -7.934 -9.164 -9.172 1 95 87 ILE A C 1
ATOM 680 O O . ILE A 1 87 ? -7.98 -8.211 -9.953 1 95 87 ILE A O 1
ATOM 684 N N . THR A 1 88 ? -8.992 -9.898 -8.758 1 92.44 88 THR A N 1
ATOM 685 C CA . THR A 1 88 ? -10.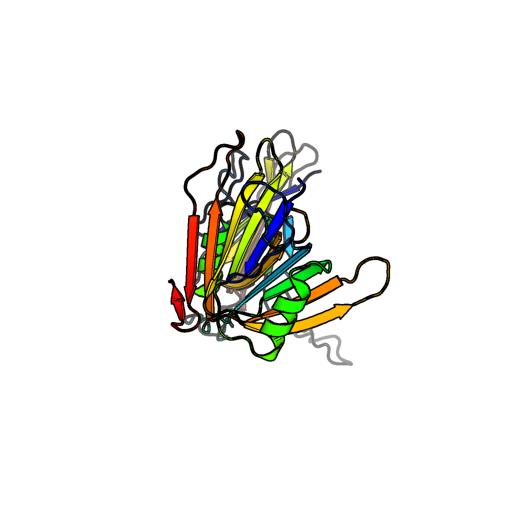258 -9.695 -9.453 1 92.44 88 THR A CA 1
ATOM 686 C C . THR A 1 88 ? -11.383 -9.422 -8.469 1 92.44 88 THR A C 1
ATOM 688 O O . THR A 1 88 ? -11.25 -9.703 -7.273 1 92.44 88 THR A O 1
ATOM 691 N N . LYS A 1 89 ? -12.352 -8.797 -9.008 1 85.56 89 LYS A N 1
ATOM 692 C CA . LYS A 1 89 ? -13.609 -8.617 -8.289 1 85.56 89 LYS A CA 1
ATOM 693 C C . LYS A 1 89 ? -14.75 -9.352 -8.984 1 85.56 89 LYS A C 1
ATOM 695 O O . LYS A 1 89 ? -14.82 -9.391 -10.211 1 85.56 89 LYS A O 1
ATOM 700 N N . GLN A 1 90 ? -15.578 -9.945 -8 1 78.5 90 GLN A N 1
ATOM 701 C CA . GLN A 1 90 ? -16.703 -10.688 -8.539 1 78.5 90 GLN A CA 1
ATOM 702 C C . GLN A 1 90 ? -17.891 -9.758 -8.812 1 78.5 90 GLN A C 1
ATOM 704 O O . GLN A 1 90 ? -18.234 -8.914 -7.98 1 78.5 90 GLN A O 1
ATOM 709 N N . GLY A 1 91 ? -18.406 -9.609 -10.062 1 73.25 91 GLY A N 1
ATOM 710 C CA . GLY A 1 91 ? -19.641 -8.953 -10.477 1 73.25 91 GLY A CA 1
ATOM 711 C C . GLY A 1 91 ? -20.438 -9.766 -11.484 1 73.25 91 GLY A C 1
ATOM 712 O O . GLY A 1 91 ? -20.625 -10.969 -11.312 1 73.25 91 GLY A O 1
ATOM 713 N N . GLU A 1 92 ? -21.047 -9.016 -12.422 1 74 92 GLU A N 1
ATOM 714 C CA . GLU A 1 92 ? -21.656 -9.75 -13.523 1 74 92 GLU A CA 1
ATOM 715 C C . GLU A 1 92 ? -20.625 -10.609 -14.258 1 74 92 GLU A C 1
ATOM 717 O O . GLU A 1 92 ? -20.922 -11.75 -14.617 1 74 92 GLU A O 1
ATOM 722 N N . LYS A 1 93 ? -19.438 -10.023 -14.414 1 77.38 93 LYS A N 1
ATOM 723 C CA . LYS A 1 93 ? -18.25 -10.727 -14.898 1 77.38 93 LYS A CA 1
ATOM 724 C C . LYS A 1 93 ? -17.062 -10.523 -13.953 1 77.38 93 LYS A C 1
ATOM 726 O O . LYS A 1 93 ? -17.062 -9.578 -13.156 1 77.38 93 LYS A O 1
ATOM 731 N N . VAL A 1 94 ? -16.172 -11.5 -13.945 1 84.19 94 VAL A N 1
ATOM 732 C CA . VAL A 1 94 ? -14.938 -11.352 -13.18 1 84.19 94 VAL A CA 1
ATOM 733 C C . VAL A 1 94 ? -14.102 -10.227 -13.773 1 84.19 94 VAL A C 1
ATOM 735 O O . VAL A 1 94 ? -13.742 -10.266 -14.953 1 84.19 94 VAL A O 1
ATOM 738 N N . GLU A 1 95 ? -13.953 -9.211 -13.055 1 86.56 95 GLU A N 1
ATOM 739 C CA . GLU A 1 95 ? -13.188 -8.062 -13.531 1 86.56 95 GLU A CA 1
ATOM 740 C C . GLU A 1 95 ? -11.867 -7.934 -12.781 1 86.56 95 GLU A C 1
ATOM 742 O O . GLU A 1 95 ? -11.828 -8.008 -11.555 1 86.56 95 GLU A O 1
ATOM 747 N N . GLU A 1 96 ? -10.844 -7.77 -13.547 1 91.81 96 GLU A N 1
ATOM 748 C CA . GLU A 1 96 ? -9.531 -7.551 -12.953 1 91.81 96 GLU A CA 1
ATOM 749 C C . GLU A 1 96 ? -9.391 -6.113 -12.453 1 91.81 96 GLU A C 1
ATOM 751 O O . GLU A 1 96 ? -9.594 -5.164 -13.211 1 91.81 96 GLU A O 1
ATOM 756 N N . ILE A 1 97 ? -9.039 -5.941 -11.188 1 90.81 97 ILE A N 1
ATOM 757 C CA . ILE A 1 97 ? -8.93 -4.598 -10.625 1 90.81 97 ILE A CA 1
ATOM 758 C C . ILE A 1 97 ? -7.461 -4.238 -10.422 1 90.81 97 ILE A C 1
ATOM 760 O O . ILE A 1 97 ? -7.109 -3.059 -10.344 1 90.81 97 ILE A O 1
ATOM 764 N N . MET A 1 98 ? -6.641 -5.211 -10.32 1 94.56 98 MET A N 1
ATOM 765 C CA . MET A 1 98 ? -5.207 -5.004 -10.133 1 94.56 98 MET A CA 1
ATOM 766 C C . MET A 1 98 ? -4.41 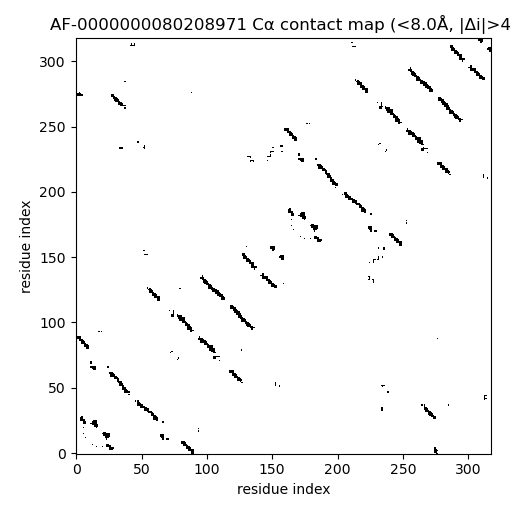-6.172 -10.711 1 94.56 98 MET A C 1
ATOM 768 O O . MET A 1 98 ? -4.84 -7.324 -10.625 1 94.56 98 MET A O 1
ATOM 772 N N . LYS A 1 99 ? -3.34 -5.867 -11.242 1 96.75 99 LYS A N 1
ATOM 773 C CA . LYS A 1 99 ? -2.395 -6.844 -11.781 1 96.75 99 LYS A CA 1
ATOM 774 C C . LYS A 1 99 ? -0.973 -6.543 -11.312 1 96.75 99 LYS A C 1
ATOM 776 O O . LYS A 1 99 ? -0.544 -5.387 -11.32 1 96.75 99 LYS A O 1
ATOM 781 N N . ILE A 1 100 ? -0.273 -7.523 -10.875 1 98.06 100 ILE A N 1
ATOM 782 C CA . ILE A 1 100 ? 1.126 -7.43 -10.477 1 98.06 100 ILE A CA 1
ATOM 783 C C . ILE A 1 100 ? 1.97 -8.383 -11.32 1 98.06 100 ILE A C 1
ATOM 785 O O . ILE A 1 100 ? 1.659 -9.57 -11.43 1 98.06 100 ILE A O 1
ATOM 789 N N . GLU A 1 101 ? 2.957 -7.852 -11.883 1 98.69 101 GLU A N 1
ATOM 790 C CA . GLU A 1 101 ? 3.869 -8.648 -12.695 1 98.69 101 GLU A CA 1
ATOM 791 C C . GLU A 1 101 ? 5.285 -8.617 -12.125 1 98.69 101 GLU A C 1
ATOM 793 O O . GLU A 1 101 ? 5.867 -7.547 -11.945 1 98.69 101 GLU A O 1
ATOM 798 N N . LEU A 1 102 ? 5.812 -9.781 -11.953 1 98.5 102 LEU A N 1
ATOM 799 C CA . LEU A 1 102 ? 7.172 -9.914 -11.438 1 98.5 102 LEU A CA 1
ATOM 800 C C . LEU A 1 102 ? 8.117 -10.398 -12.523 1 98.5 102 LEU A C 1
ATOM 802 O O . LEU A 1 102 ? 7.762 -11.273 -13.32 1 98.5 102 LEU A O 1
ATOM 806 N N . THR A 1 103 ? 9.25 -9.805 -12.539 1 98 103 THR A N 1
ATOM 807 C CA . THR A 1 103 ? 10.328 -10.242 -13.414 1 98 103 THR A CA 1
ATOM 808 C C . THR A 1 103 ? 11.359 -11.055 -12.633 1 98 103 THR A C 1
ATOM 810 O O . THR A 1 103 ? 11.727 -10.688 -11.516 1 98 103 THR A O 1
ATOM 813 N N . ASP A 1 104 ? 11.797 -12.188 -13.234 1 98.06 104 ASP A N 1
ATOM 814 C CA . ASP A 1 104 ? 12.844 -13.047 -12.68 1 98.06 104 ASP A CA 1
ATOM 815 C C . ASP A 1 104 ? 12.445 -13.586 -11.312 1 98.06 104 ASP A C 1
ATOM 817 O O . ASP A 1 104 ? 13.211 -13.477 -10.352 1 98.06 104 ASP A O 1
ATOM 821 N N . ALA A 1 105 ? 11.258 -14.016 -11.211 1 98.44 105 ALA A N 1
ATOM 822 C CA . ALA A 1 105 ? 10.727 -14.539 -9.953 1 98.44 105 ALA A CA 1
ATOM 823 C C . ALA A 1 105 ? 11.344 -15.898 -9.617 1 98.44 105 ALA A C 1
ATOM 825 O O . ALA A 1 105 ? 11.453 -16.766 -10.492 1 98.44 105 ALA A O 1
ATOM 826 N N . MET A 1 106 ? 11.711 -16.047 -8.43 1 98.25 106 MET A N 1
ATOM 827 C CA . MET A 1 106 ? 12.234 -17.297 -7.898 1 98.25 106 MET A CA 1
ATOM 828 C C . MET A 1 106 ? 11.641 -17.609 -6.527 1 98.25 106 MET A C 1
ATOM 830 O O . MET A 1 106 ? 11.5 -16.703 -5.699 1 98.25 106 MET A O 1
ATOM 834 N N . ILE A 1 107 ? 11.344 -18.812 -6.32 1 98.44 107 ILE A N 1
ATOM 835 C CA . ILE A 1 107 ? 10.797 -19.203 -5.027 1 98.44 107 ILE A CA 1
ATOM 836 C C . ILE A 1 107 ? 11.93 -19.422 -4.031 1 98.44 107 ILE A C 1
ATOM 838 O O . ILE A 1 107 ? 12.797 -20.281 -4.25 1 98.44 107 ILE A O 1
ATOM 842 N N . SER A 1 108 ? 11.914 -18.703 -2.959 1 97.62 108 SER A N 1
ATOM 843 C CA . SER A 1 108 ? 12.977 -18.781 -1.968 1 97.62 108 SER A CA 1
ATOM 844 C C . SER A 1 108 ? 12.57 -19.641 -0.781 1 97.62 108 SER A C 1
ATOM 846 O O . SER A 1 108 ? 13.43 -20.141 -0.046 1 97.62 108 SER A O 1
ATOM 848 N N . ASN A 1 109 ? 11.312 -19.734 -0.556 1 98.19 109 ASN A N 1
ATOM 849 C CA . ASN A 1 109 ? 10.805 -20.562 0.533 1 98.19 109 ASN A CA 1
ATOM 850 C C . ASN A 1 109 ? 9.477 -21.234 0.162 1 98.19 109 ASN A C 1
ATOM 852 O O . ASN A 1 109 ? 8.625 -20.609 -0.47 1 98.19 109 ASN A O 1
ATOM 856 N N . TYR A 1 110 ? 9.328 -22.438 0.487 1 98.19 110 TYR A N 1
ATOM 857 C CA . TYR A 1 110 ? 8.117 -23.219 0.306 1 98.19 110 TYR A CA 1
ATOM 858 C C . TYR A 1 110 ? 7.785 -24.016 1.565 1 98.19 110 TYR A C 1
ATOM 860 O O . TYR A 1 110 ? 8.547 -24.891 1.969 1 98.19 110 TYR A O 1
ATOM 868 N N . SER A 1 111 ? 6.668 -23.734 2.184 1 97.75 111 SER A N 1
ATOM 869 C CA . SER A 1 111 ? 6.258 -24.406 3.41 1 97.75 111 SER A CA 1
ATOM 870 C C . SER A 1 111 ? 4.844 -24.969 3.289 1 97.75 111 SER A C 1
ATOM 872 O O . SER A 1 111 ? 3.975 -24.344 2.682 1 97.75 111 SER A O 1
ATOM 874 N N . VAL A 1 112 ? 4.656 -26.078 3.922 1 96.5 112 VAL A N 1
ATOM 875 C CA . VAL A 1 112 ? 3.346 -26.734 3.943 1 96.5 112 VAL A CA 1
ATOM 876 C C . VAL A 1 112 ? 2.9 -26.938 5.387 1 96.5 112 VAL A C 1
ATOM 878 O O . VAL A 1 112 ? 3.67 -27.438 6.215 1 96.5 112 VAL A O 1
ATOM 881 N N . SER A 1 113 ? 1.794 -26.5 5.688 1 95.25 113 SER A N 1
ATOM 882 C CA . SER A 1 113 ? 1.176 -26.734 6.988 1 95.25 113 SER A CA 1
ATOM 883 C C . SER A 1 113 ? -0.08 -27.594 6.855 1 95.25 113 SER A C 1
ATOM 885 O O . SER A 1 113 ? -1.009 -27.234 6.129 1 95.25 113 SER A O 1
ATOM 887 N N . ILE A 1 114 ? -0.061 -28.75 7.516 1 91.69 114 ILE A N 1
ATOM 888 C CA . ILE A 1 114 ? -1.194 -29.672 7.461 1 91.69 114 ILE A CA 1
ATOM 889 C C . ILE A 1 114 ? -1.909 -29.688 8.812 1 91.69 114 ILE A C 1
ATOM 891 O O . ILE A 1 114 ? -1.356 -30.172 9.805 1 91.69 114 ILE A O 1
ATOM 895 N N . GLN A 1 115 ? -2.756 -28.969 9.117 1 79.19 115 GLN A N 1
ATOM 896 C CA . GLN A 1 115 ? -3.457 -29.016 10.398 1 79.19 115 GLN A CA 1
ATOM 897 C C . GLN A 1 115 ? -4.797 -29.734 10.273 1 79.19 115 GLN A C 1
ATOM 899 O O . GLN A 1 115 ? -5.191 -30.484 11.164 1 79.19 115 GLN A O 1
ATOM 904 N N . ASP A 1 116 ? -5.656 -29.344 9.328 1 73.62 116 ASP A N 1
ATOM 905 C CA . ASP A 1 116 ? -6.965 -29.969 9.156 1 73.62 116 ASP A CA 1
ATOM 906 C C . ASP A 1 116 ? -7.07 -30.656 7.797 1 73.62 116 ASP A C 1
ATOM 908 O O . ASP A 1 116 ? -6.168 -31.391 7.398 1 73.62 116 ASP A O 1
ATOM 912 N N . ASP A 1 117 ? -8.219 -30.422 7.129 1 78.75 117 ASP A N 1
ATOM 913 C CA . ASP A 1 117 ? -8.609 -31.219 5.969 1 78.75 117 ASP A CA 1
ATOM 914 C C . ASP A 1 117 ? -7.707 -30.922 4.77 1 78.75 117 ASP A C 1
ATOM 916 O O . ASP A 1 117 ? -7.168 -31.828 4.148 1 78.75 117 ASP A O 1
ATOM 920 N N . ARG A 1 118 ? -7.504 -29.672 4.379 1 88.88 118 ARG A N 1
ATOM 921 C CA . ARG A 1 118 ? -6.695 -29.422 3.188 1 88.88 118 ARG A CA 1
ATOM 922 C C . ARG A 1 118 ? -5.422 -28.656 3.535 1 88.88 118 ARG A C 1
ATOM 924 O O . ARG A 1 118 ? -5.477 -27.625 4.215 1 88.88 118 ARG A O 1
ATOM 931 N N . PRO A 1 119 ? -4.25 -29.203 3.154 1 95.5 119 PRO A N 1
ATOM 932 C CA . PRO A 1 119 ? -2.975 -28.547 3.441 1 95.5 119 PRO A CA 1
ATOM 933 C C . PRO A 1 119 ? -2.93 -27.109 2.932 1 95.5 119 PRO A C 1
ATOM 935 O O . PRO A 1 119 ? -3.453 -26.812 1.854 1 95.5 119 PRO A O 1
ATOM 938 N N . VAL A 1 120 ? -2.371 -26.234 3.707 1 96.25 120 VAL A N 1
ATOM 939 C CA . VAL A 1 120 ? -2.109 -24.859 3.307 1 96.25 120 VAL A CA 1
ATOM 940 C C . VAL A 1 120 ? -0.629 -24.688 2.973 1 96.25 120 VAL A C 1
ATOM 942 O O . VAL A 1 120 ? 0.239 -25.125 3.732 1 96.25 120 VAL A O 1
ATOM 945 N N . GLU A 1 121 ? -0.365 -24.078 1.871 1 98.12 121 GLU A N 1
ATOM 946 C CA . GLU A 1 121 ? 1.004 -23.828 1.42 1 98.12 121 GLU A CA 1
ATOM 947 C C . GLU A 1 121 ? 1.353 -22.344 1.469 1 98.12 121 GLU A C 1
ATOM 949 O O . GLU A 1 121 ? 0.57 -21.516 1.021 1 98.12 121 GLU A O 1
ATOM 954 N N . THR A 1 122 ? 2.43 -22.031 2.057 1 98.38 122 THR A N 1
ATOM 955 C CA . THR A 1 122 ? 2.984 -20.672 2.078 1 98.38 122 THR A CA 1
ATOM 956 C C . THR A 1 122 ? 4.266 -20.609 1.248 1 98.38 122 THR A C 1
ATOM 958 O O . THR A 1 122 ? 5.199 -21.375 1.475 1 98.38 122 THR A O 1
ATOM 961 N N . ILE A 1 123 ? 4.281 -19.688 0.285 1 98.69 123 ILE A N 1
ATOM 962 C CA . ILE A 1 123 ? 5.387 -19.594 -0.662 1 98.69 123 ILE A CA 1
ATOM 963 C C . ILE A 1 123 ? 5.953 -18.172 -0.653 1 98.69 123 ILE A C 1
ATOM 965 O O . ILE A 1 123 ? 5.199 -17.203 -0.709 1 98.69 123 ILE A O 1
ATOM 969 N N . THR A 1 124 ? 7.242 -18.062 -0.532 1 98.69 124 THR A N 1
ATOM 970 C CA . THR A 1 124 ? 7.934 -16.781 -0.629 1 98.69 124 THR A CA 1
ATOM 971 C C . THR A 1 124 ? 8.633 -16.641 -1.979 1 98.69 124 THR A C 1
ATOM 973 O O . THR A 1 124 ? 9.359 -17.547 -2.4 1 98.69 124 THR A O 1
ATOM 976 N N . ILE A 1 125 ? 8.43 -15.555 -2.643 1 98.62 125 ILE A N 1
ATOM 977 C CA . ILE A 1 125 ? 8.938 -15.336 -3.992 1 98.62 125 ILE A CA 1
ATOM 978 C C . ILE A 1 125 ? 9.852 -14.109 -4.008 1 98.62 125 ILE A C 1
ATOM 980 O O . ILE A 1 125 ? 9.445 -13.023 -3.592 1 98.62 125 ILE A O 1
ATOM 984 N N . SER A 1 126 ? 11.039 -14.289 -4.449 1 97.94 126 SER A N 1
ATOM 985 C CA . SER A 1 126 ? 11.969 -13.188 -4.73 1 97.94 126 SER A CA 1
ATOM 986 C C . SER A 1 126 ? 11.891 -12.766 -6.191 1 97.94 126 SER A C 1
ATOM 988 O O . SER A 1 126 ? 11.578 -13.57 -7.066 1 97.94 126 SER A O 1
ATOM 990 N N . TYR A 1 127 ? 12.195 -11.508 -6.477 1 98.31 127 TYR A N 1
ATOM 991 C CA . TYR A 1 127 ? 12.086 -10.961 -7.824 1 98.31 127 TYR A CA 1
ATOM 992 C C . TYR A 1 127 ? 12.945 -9.711 -7.973 1 98.31 127 TYR A C 1
ATOM 994 O O . TYR A 1 127 ? 13.438 -9.172 -6.98 1 98.31 127 TYR A O 1
ATOM 1002 N N . THR A 1 128 ? 13.07 -9.172 -9.211 1 97.31 128 THR A N 1
ATOM 1003 C CA . THR A 1 128 ? 13.992 -8.062 -9.43 1 97.31 128 THR A CA 1
ATOM 1004 C C . THR A 1 128 ? 13.234 -6.82 -9.898 1 97.31 128 THR A C 1
ATOM 1006 O O . THR A 1 128 ? 13.719 -5.695 -9.742 1 97.31 128 THR A O 1
ATOM 1009 N N . GLU A 1 129 ? 12.07 -7.004 -10.562 1 97.81 129 GLU A N 1
ATOM 1010 C CA . GLU A 1 129 ? 11.234 -5.906 -11.039 1 97.81 129 GLU A CA 1
ATOM 1011 C C . GLU A 1 129 ? 9.75 -6.195 -10.797 1 97.81 129 GLU A C 1
ATOM 1013 O O . GLU A 1 129 ? 9.328 -7.352 -10.82 1 97.81 129 GLU A O 1
ATOM 1018 N N . MET A 1 130 ? 9.07 -5.156 -10.617 1 97.94 130 MET A N 1
ATOM 1019 C CA . MET A 1 130 ? 7.629 -5.285 -10.406 1 97.94 130 MET A CA 1
ATOM 1020 C C . MET A 1 130 ? 6.867 -4.211 -11.18 1 97.94 130 MET A C 1
ATOM 1022 O O . MET A 1 130 ? 7.27 -3.045 -11.188 1 97.94 130 MET A O 1
ATOM 1026 N N . MET A 1 131 ? 5.863 -4.609 -11.867 1 98.25 131 MET A N 1
ATOM 1027 C CA . MET A 1 131 ? 4.914 -3.711 -12.523 1 98.25 131 MET A CA 1
ATOM 1028 C C . MET A 1 131 ? 3.523 -3.848 -11.906 1 98.25 131 MET A C 1
ATOM 1030 O O . MET A 1 131 ? 3.021 -4.961 -11.734 1 98.25 131 MET A O 1
ATOM 1034 N N . MET A 1 132 ? 2.975 -2.771 -11.516 1 98.12 132 MET A N 1
ATOM 1035 C CA . MET A 1 132 ? 1.609 -2.725 -11.008 1 98.12 132 MET A CA 1
ATOM 1036 C C . MET A 1 132 ? 0.674 -2.055 -12.008 1 98.12 132 MET A C 1
ATOM 1038 O O . MET A 1 132 ? 0.978 -0.977 -12.523 1 98.12 132 MET A O 1
ATOM 1042 N N . THR A 1 133 ? -0.452 -2.67 -12.273 1 97.69 133 THR A N 1
ATOM 1043 C CA . THR A 1 133 ? -1.51 -2.113 -13.102 1 97.69 133 THR A CA 1
ATOM 1044 C C . THR A 1 133 ? -2.836 -2.086 -12.352 1 97.69 133 THR A C 1
ATOM 1046 O O . THR A 1 133 ? -3.256 -3.098 -11.781 1 97.69 133 THR A O 1
ATOM 1049 N N . VAL A 1 134 ? -3.344 -0.947 -12.312 1 96 134 VAL A N 1
ATOM 1050 C CA . VAL A 1 134 ? -4.664 -0.807 -11.703 1 96 134 VAL A CA 1
ATOM 1051 C C . VAL A 1 134 ? -5.672 -0.359 -12.758 1 96 134 VAL A C 1
ATOM 1053 O O . VAL A 1 134 ? -5.375 0.507 -13.586 1 96 134 VAL A O 1
ATOM 1056 N N . THR A 1 135 ? -6.852 -0.999 -12.695 1 91.31 135 THR A N 1
ATOM 1057 C CA . THR A 1 135 ? -7.949 -0.643 -13.594 1 91.31 135 THR A CA 1
ATOM 1058 C C . THR A 1 135 ? -9.141 -0.115 -12.805 1 91.31 135 THR A C 1
ATOM 1060 O O . THR A 1 135 ? -9.969 -0.895 -12.328 1 91.31 135 THR A O 1
ATOM 1063 N N . PRO A 1 136 ? -9.172 1.188 -12.828 1 86.5 136 PRO A N 1
ATOM 1064 C CA . PRO A 1 136 ? -10.273 1.753 -12.055 1 86.5 136 PRO A CA 1
ATOM 1065 C C . PRO A 1 136 ? -11.641 1.507 -12.695 1 86.5 136 PRO A C 1
ATOM 1067 O O . PRO A 1 136 ? -11.734 1.382 -13.922 1 86.5 136 PRO A O 1
ATOM 1070 N N . THR A 1 137 ? -12.625 1.294 -11.805 1 77.69 137 THR A N 1
ATOM 1071 C CA . THR A 1 137 ? -13.992 1.155 -12.281 1 77.69 137 THR A CA 1
ATOM 1072 C C . THR A 1 137 ? -14.875 2.27 -11.727 1 77.69 137 THR A C 1
ATOM 1074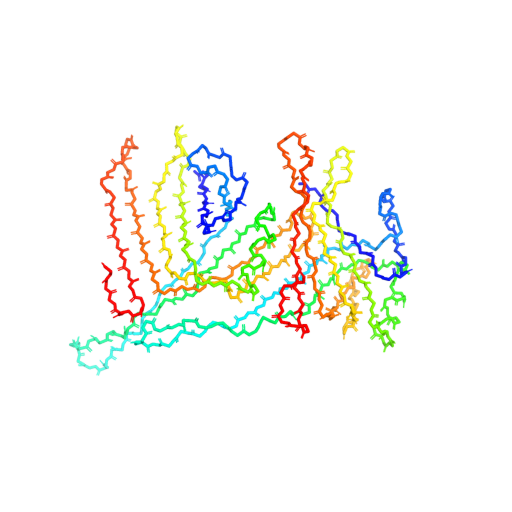 O O . THR A 1 137 ? -14.633 2.773 -10.625 1 77.69 137 THR A O 1
ATOM 1077 N N . ASP A 1 138 ? -15.703 2.746 -12.555 1 73.25 138 ASP A N 1
ATOM 1078 C CA . ASP A 1 138 ? -16.625 3.785 -12.094 1 73.25 138 ASP A CA 1
ATOM 1079 C C . ASP A 1 138 ? -17.812 3.176 -11.367 1 73.25 138 ASP A C 1
ATOM 1081 O O . ASP A 1 138 ? -17.859 1.967 -11.133 1 73.25 138 ASP A O 1
ATOM 1085 N N . ASP A 1 139 ? -18.688 4.086 -10.859 1 67.06 139 ASP A N 1
ATOM 1086 C CA . ASP A 1 139 ? -19.859 3.68 -10.086 1 67.06 139 ASP A CA 1
ATOM 1087 C C . ASP A 1 139 ? -20.781 2.781 -10.914 1 67.06 139 ASP A C 1
ATOM 1089 O O . ASP A 1 139 ? -21.562 2.014 -10.359 1 67.06 139 ASP A O 1
ATOM 1093 N N . LYS A 1 140 ? -20.656 2.992 -12.25 1 68.62 140 LYS A N 1
ATOM 1094 C CA . LYS A 1 140 ? -21.469 2.178 -13.141 1 68.62 140 LYS A CA 1
ATOM 1095 C C . LYS A 1 140 ? -20.734 0.912 -13.562 1 68.62 140 LYS A C 1
ATOM 1097 O O . LYS A 1 140 ? -21.156 0.226 -14.5 1 68.62 140 LYS A O 1
ATOM 1102 N N . ASN A 1 141 ? -19.625 0.692 -12.992 1 69.56 141 ASN A N 1
ATOM 1103 C CA . ASN A 1 141 ? -18.781 -0.471 -13.219 1 69.56 141 ASN A CA 1
ATOM 1104 C C . ASN A 1 141 ? -18.094 -0.408 -14.578 1 69.56 141 ASN A C 1
ATOM 1106 O O . ASN A 1 141 ? -17.688 -1.438 -15.133 1 69.56 141 ASN A O 1
ATOM 1110 N N . ASN A 1 142 ? -18.109 0.765 -15.156 1 76.19 142 ASN A N 1
ATOM 1111 C CA . ASN A 1 142 ? -17.312 0.954 -16.359 1 76.19 142 ASN A CA 1
ATOM 1112 C C . ASN A 1 142 ? -15.828 1.099 -16.047 1 76.19 142 ASN A C 1
ATOM 1114 O O . ASN A 1 142 ? -15.469 1.75 -15.062 1 76.19 142 ASN A O 1
ATOM 1118 N N . THR A 1 143 ? -15.094 0.299 -16.875 1 76.25 143 THR A N 1
ATOM 1119 C CA . THR A 1 143 ? -13.648 0.348 -16.641 1 76.25 143 THR A CA 1
ATOM 1120 C C . THR A 1 143 ? -13.031 1.547 -17.344 1 76.25 143 THR A C 1
ATOM 1122 O O . THR A 1 143 ? -13.477 1.932 -18.438 1 76.25 143 THR A O 1
ATOM 1125 N N . SER A 1 144 ? -12.18 2.24 -16.672 1 81.81 144 SER A N 1
ATOM 1126 C CA . SER A 1 144 ? -11.367 3.295 -17.266 1 81.81 144 SER A CA 1
ATOM 1127 C C . SER A 1 144 ? -10.016 2.764 -17.719 1 81.81 144 SER A C 1
ATOM 1129 O O . SER A 1 144 ? -9.727 1.574 -17.562 1 81.81 144 SER A O 1
ATOM 1131 N N . ALA A 1 145 ? -9.25 3.643 -18.422 1 88.62 145 ALA A N 1
ATOM 1132 C CA . ALA A 1 145 ? -7.91 3.283 -18.875 1 88.62 145 ALA A CA 1
ATOM 1133 C C . ALA A 1 145 ? -7.047 2.816 -17.703 1 88.62 145 ALA A C 1
ATOM 1135 O O . ALA A 1 145 ? -7.094 3.396 -16.609 1 88.62 145 ALA A O 1
ATOM 1136 N N . PRO A 1 146 ? -6.332 1.737 -17.922 1 93.44 146 PRO A N 1
ATOM 1137 C CA . PRO A 1 146 ? -5.465 1.223 -16.859 1 93.44 146 PRO A CA 1
ATOM 1138 C C . PRO A 1 146 ? -4.363 2.207 -16.469 1 93.44 146 PRO A C 1
ATOM 1140 O O . PRO A 1 146 ? -3.836 2.92 -17.328 1 93.44 146 PRO A O 1
ATOM 1143 N N . LEU A 1 147 ? -4.094 2.324 -15.227 1 96 147 LEU A N 1
ATOM 1144 C CA . LEU A 1 147 ? -2.969 3.064 -14.664 1 96 147 LEU A CA 1
ATOM 1145 C C . LEU A 1 147 ? -1.821 2.127 -14.305 1 96 147 LEU A C 1
ATOM 1147 O O . LEU A 1 147 ? -2.025 1.122 -13.617 1 96 147 LEU A O 1
ATOM 1151 N N . VAL A 1 148 ? -0.631 2.51 -14.789 1 97 148 VAL A N 1
ATOM 1152 C CA . VAL A 1 148 ? 0.467 1.556 -14.672 1 97 148 VAL A CA 1
ATOM 1153 C C . VAL A 1 148 ? 1.698 2.25 -14.094 1 97 148 VAL A C 1
ATOM 1155 O O . VAL A 1 148 ? 1.996 3.393 -14.445 1 97 148 VAL A O 1
ATOM 1158 N N . TYR A 1 149 ? 2.406 1.501 -13.242 1 97.88 149 TYR A N 1
ATOM 1159 C CA . TYR A 1 149 ? 3.734 1.889 -12.781 1 97.88 149 TYR A CA 1
ATOM 1160 C C . TYR A 1 149 ? 4.605 0.664 -12.531 1 97.88 149 TYR A C 1
ATOM 1162 O O . TYR A 1 149 ? 4.125 -0.36 -12.047 1 97.88 149 TYR A O 1
ATOM 1170 N N . GLY A 1 150 ? 5.82 0.815 -12.875 1 97.69 150 GLY A N 1
ATOM 1171 C CA . GLY A 1 150 ? 6.793 -0.244 -12.664 1 97.69 150 GLY A CA 1
ATOM 1172 C C . GLY A 1 150 ? 8.102 0.257 -12.086 1 97.69 150 GLY A C 1
ATOM 1173 O O . GLY A 1 150 ? 8.523 1.381 -12.375 1 97.69 150 GLY A O 1
ATOM 1174 N N . TYR A 1 151 ? 8.734 -0.537 -11.328 1 97.75 151 TYR A N 1
ATOM 1175 C CA . TYR A 1 151 ? 10.023 -0.237 -10.719 1 97.75 151 TYR A CA 1
ATOM 1176 C C . TYR A 1 151 ? 11 -1.395 -10.906 1 97.75 151 TYR A C 1
ATOM 1178 O O . TYR A 1 151 ? 10.625 -2.559 -10.734 1 97.75 151 TYR A O 1
ATOM 1186 N N . SER A 1 152 ? 12.172 -0.979 -11.266 1 97.56 152 SER A N 1
ATOM 1187 C CA . SER A 1 152 ? 13.25 -1.95 -11.383 1 97.56 152 SER A CA 1
ATOM 1188 C C . SER A 1 152 ? 14.219 -1.85 -10.211 1 97.56 152 SER A C 1
ATOM 1190 O O . SER A 1 152 ? 14.922 -0.849 -10.062 1 97.56 152 SER A O 1
ATOM 1192 N N . GLY A 1 153 ? 14.258 -2.873 -9.469 1 94.31 153 GLY A N 1
ATOM 1193 C CA . GLY A 1 153 ? 15.227 -2.916 -8.391 1 94.31 153 GLY A CA 1
ATOM 1194 C C . GLY A 1 153 ? 16.656 -3.037 -8.875 1 94.31 153 GLY A C 1
ATOM 1195 O O . GLY A 1 153 ? 17.594 -2.621 -8.18 1 94.31 153 GLY A O 1
ATOM 1196 N N . VAL A 1 154 ? 16.797 -3.602 -9.992 1 92.69 154 VAL A N 1
ATOM 1197 C CA . VAL A 1 154 ? 18.125 -3.777 -10.57 1 92.69 154 VAL A CA 1
ATOM 1198 C C . VAL A 1 154 ? 18.672 -2.432 -11.047 1 92.69 154 VAL A C 1
ATOM 1200 O O . VAL A 1 154 ? 19.828 -2.102 -10.805 1 92.69 154 VAL A O 1
ATOM 1203 N N . LYS A 1 155 ? 17.828 -1.624 -11.602 1 93.19 155 LYS A N 1
ATOM 1204 C CA . LYS A 1 155 ? 18.25 -0.34 -12.156 1 93.19 155 LYS A CA 1
ATOM 1205 C C . LYS A 1 155 ? 18.031 0.789 -11.148 1 93.19 155 LYS A C 1
ATOM 1207 O O . LYS A 1 155 ? 18.562 1.889 -11.32 1 93.19 155 LYS A O 1
ATOM 1212 N N . GLY A 1 156 ? 17.281 0.505 -10.203 1 91.5 156 GLY A N 1
ATOM 1213 C CA . GLY A 1 156 ? 16.969 1.511 -9.195 1 91.5 156 GLY A CA 1
ATOM 1214 C C . GLY A 1 156 ? 16.156 2.672 -9.742 1 91.5 156 GLY A C 1
ATOM 1215 O O . GLY A 1 156 ? 16.391 3.824 -9.359 1 91.5 156 GLY A O 1
ATOM 1216 N N . GLN A 1 157 ? 15.32 2.336 -10.719 1 92 157 GLN A N 1
ATOM 1217 C CA . GLN A 1 157 ? 14.547 3.391 -11.359 1 92 157 GLN A CA 1
ATOM 1218 C C . GLN A 1 157 ? 13.219 2.852 -11.898 1 92 157 GLN A C 1
ATOM 1220 O O . GLN A 1 157 ? 12.992 1.64 -11.891 1 92 157 GLN A O 1
ATOM 1225 N N . GLN A 1 158 ? 12.406 3.875 -12.25 1 94 158 GLN A N 1
ATOM 1226 C CA . GLN A 1 158 ? 11.141 3.52 -12.898 1 94 158 GLN A CA 1
ATOM 1227 C C . GLN A 1 158 ? 11.383 2.73 -14.18 1 94 158 GLN A C 1
ATOM 1229 O O . GLN A 1 158 ? 12.305 3.035 -14.938 1 94 158 GLN A O 1
ATOM 1234 N N . MET A 1 159 ? 10.547 1.768 -14.32 1 93.19 159 MET A N 1
ATOM 1235 C CA . MET A 1 159 ? 10.625 0.967 -15.539 1 93.19 159 MET A CA 1
ATOM 1236 C C . MET A 1 159 ? 10.062 1.733 -16.734 1 93.19 159 MET A C 1
ATOM 1238 O O . MET A 1 159 ? 9.125 2.521 -16.578 1 93.19 159 MET A O 1
ATOM 1242 N N . MET B 1 1 ? -21.531 8.078 14.438 1 45.47 1 MET B N 1
ATOM 1243 C CA . MET B 1 1 ? -21.172 9.047 13.414 1 45.47 1 MET B CA 1
ATOM 1244 C C . MET B 1 1 ? -20.109 8.492 12.484 1 45.47 1 MET B C 1
ATOM 1246 O O . MET B 1 1 ? -19.109 7.934 12.945 1 45.47 1 MET B O 1
ATOM 1250 N N . GLN B 1 2 ? -20.469 8.312 11.227 1 58.62 2 GLN B N 1
ATOM 1251 C CA . GLN B 1 2 ? -19.516 7.66 10.336 1 58.62 2 GLN B CA 1
ATOM 1252 C C . GLN B 1 2 ? -18.453 8.648 9.859 1 58.62 2 GLN B C 1
ATOM 1254 O O . GLN B 1 2 ? -18.781 9.758 9.43 1 58.62 2 GLN B O 1
ATOM 1259 N N . SER B 1 3 ? -17.297 8.805 10.391 1 67.62 3 SER B N 1
ATOM 1260 C CA . SER B 1 3 ? -16.188 9.688 10.031 1 67.62 3 SER B CA 1
ATOM 1261 C C . SER B 1 3 ? -15.375 9.117 8.875 1 67.62 3 SER B C 1
ATOM 1263 O O . SER B 1 3 ? -15.195 7.898 8.773 1 67.62 3 SER B O 1
ATOM 1265 N N . ASN B 1 4 ? -15.328 10.07 7.832 1 91.25 4 ASN B N 1
ATOM 1266 C CA . ASN B 1 4 ? -14.445 9.727 6.723 1 91.25 4 ASN B CA 1
ATOM 1267 C C . ASN B 1 4 ? -13.18 10.57 6.73 1 91.25 4 ASN B C 1
ATOM 1269 O O . ASN B 1 4 ? -13.195 11.711 7.188 1 91.25 4 ASN B O 1
ATOM 1273 N N . THR B 1 5 ? -12.141 9.992 6.434 1 96.94 5 THR B N 1
ATOM 1274 C CA . THR B 1 5 ? -10.867 10.688 6.301 1 96.94 5 THR B CA 1
ATOM 1275 C C . THR B 1 5 ? -10.398 10.695 4.852 1 96.94 5 THR B C 1
ATOM 1277 O O . THR B 1 5 ? -10.414 9.656 4.184 1 96.94 5 THR B O 1
ATOM 1280 N N . TYR B 1 6 ? -10.031 11.914 4.414 1 97.69 6 TYR B N 1
ATOM 1281 C CA . TYR B 1 6 ? -9.547 12.078 3.049 1 97.69 6 TYR B CA 1
ATOM 1282 C C . TYR B 1 6 ? -8.102 12.578 3.037 1 97.69 6 TYR B C 1
ATOM 1284 O O . TYR B 1 6 ? -7.715 13.383 3.887 1 97.69 6 TYR B O 1
ATOM 1292 N N . LEU B 1 7 ? -7.359 12.148 2.033 1 98.69 7 LEU B N 1
ATOM 1293 C CA . LEU B 1 7 ? -5.961 12.539 1.887 1 98.69 7 LEU B CA 1
ATOM 1294 C C . LEU B 1 7 ? -5.723 13.219 0.543 1 98.69 7 LEU B C 1
ATOM 1296 O O . LEU B 1 7 ? -6.105 12.688 -0.502 1 98.69 7 LEU B O 1
ATOM 1300 N N . LYS B 1 8 ? -5.238 14.352 0.623 1 98.69 8 LYS B N 1
ATOM 1301 C CA . LYS B 1 8 ? -4.609 14.984 -0.531 1 98.69 8 LYS B CA 1
ATOM 1302 C C . LYS B 1 8 ? -3.092 14.828 -0.489 1 98.69 8 LYS B C 1
ATOM 1304 O O . LYS B 1 8 ? -2.416 15.469 0.315 1 98.69 8 LYS B O 1
ATOM 1309 N N . TYR B 1 9 ? -2.572 14.031 -1.309 1 98.56 9 TYR B N 1
ATOM 1310 C CA . TYR B 1 9 ? -1.131 13.844 -1.425 1 98.56 9 TYR B CA 1
ATOM 1311 C C . TYR B 1 9 ? -0.606 14.422 -2.732 1 98.56 9 TYR B C 1
ATOM 1313 O O . TYR B 1 9 ? -0.685 13.781 -3.781 1 98.56 9 TYR B O 1
ATOM 1321 N N . ALA B 1 10 ? -0.057 15.625 -2.641 1 97.06 10 ALA B N 1
ATOM 1322 C CA . ALA B 1 10 ? 0.375 16.359 -3.83 1 97.06 10 ALA B CA 1
ATOM 1323 C C . ALA B 1 10 ? -0.731 16.391 -4.883 1 97.06 10 ALA B C 1
ATOM 1325 O O . ALA B 1 10 ? -1.827 16.891 -4.621 1 97.06 10 ALA B O 1
ATOM 1326 N N . ASP B 1 11 ? -0.54 15.805 -6.031 1 96.81 11 ASP B N 1
ATOM 1327 C CA . ASP B 1 11 ? -1.532 15.891 -7.098 1 96.81 11 ASP B CA 1
ATOM 1328 C C . ASP B 1 11 ? -2.113 14.516 -7.418 1 96.81 11 ASP B C 1
ATOM 1330 O O . ASP B 1 11 ? -2.74 14.328 -8.461 1 96.81 11 ASP B O 1
ATOM 1334 N N . ILE B 1 12 ? -1.929 13.633 -6.488 1 97.88 12 ILE B N 1
ATOM 1335 C CA . ILE B 1 12 ? -2.42 12.281 -6.723 1 97.88 12 ILE B CA 1
ATOM 1336 C C . ILE B 1 12 ? -3.936 12.242 -6.551 1 97.88 12 ILE B C 1
ATOM 1338 O O . ILE B 1 12 ? -4.461 12.719 -5.539 1 97.88 12 ILE B O 1
ATOM 1342 N N . LYS B 1 13 ? -4.566 11.656 -7.531 1 96.44 13 LYS B N 1
ATOM 1343 C CA . LYS B 1 13 ? -6.023 11.594 -7.488 1 96.44 13 LYS B CA 1
ATOM 1344 C C . LYS B 1 13 ? -6.504 10.258 -6.938 1 96.44 13 LYS B C 1
ATOM 1346 O O . LYS B 1 13 ? -5.98 9.203 -7.312 1 96.44 13 LYS B O 1
ATOM 1351 N N . GLY B 1 14 ? -7.445 10.367 -6.031 1 96.06 14 GLY B N 1
ATOM 1352 C CA . GLY B 1 14 ? -8.164 9.203 -5.547 1 96.06 14 GLY B CA 1
ATOM 1353 C C . GLY B 1 14 ? -9.547 9.062 -6.152 1 96.06 14 GLY B C 1
ATOM 1354 O O . GLY B 1 14 ? -9.742 9.352 -7.336 1 96.06 14 GLY B O 1
ATOM 1355 N N . GLU B 1 15 ? -10.484 8.492 -5.336 1 92.94 15 GLU B N 1
ATOM 1356 C CA . GLU B 1 15 ? -11.789 8.188 -5.914 1 92.94 15 GLU B CA 1
ATOM 1357 C C . GLU B 1 15 ? -12.922 8.719 -5.035 1 92.94 15 GLU B C 1
ATOM 1359 O O . GLU B 1 15 ? -14.078 8.32 -5.191 1 92.94 15 GLU B O 1
ATOM 1364 N N . ALA B 1 16 ? -12.562 9.57 -4.125 1 93.75 16 ALA B N 1
ATOM 1365 C CA . ALA B 1 16 ? -13.609 10.117 -3.268 1 93.75 16 ALA B CA 1
ATOM 1366 C C . ALA B 1 16 ? -14.664 10.859 -4.09 1 93.75 16 ALA B C 1
ATOM 1368 O O . ALA B 1 16 ? -14.32 11.578 -5.035 1 93.75 16 ALA B O 1
ATOM 1369 N N . THR B 1 17 ? -15.945 10.766 -3.66 1 90.75 17 THR B N 1
ATOM 1370 C CA . THR B 1 17 ? -17.031 11.391 -4.41 1 90.75 17 THR B CA 1
ATOM 1371 C C . THR B 1 17 ? -17.672 12.516 -3.6 1 90.75 17 THR B C 1
ATOM 1373 O O . THR B 1 17 ? -18.453 13.297 -4.129 1 90.75 17 THR B O 1
ATOM 1376 N N . ALA B 1 18 ? -17.297 12.57 -2.355 1 89.94 18 ALA B N 1
ATOM 1377 C CA . ALA B 1 18 ? -17.844 13.656 -1.546 1 89.94 18 ALA B CA 1
ATOM 1378 C C . ALA B 1 18 ? -17.516 15.016 -2.162 1 89.94 18 ALA B C 1
ATOM 1380 O O . ALA B 1 18 ? -16.375 15.289 -2.504 1 89.94 18 ALA B O 1
ATOM 1381 N N . GLU B 1 19 ? -18.453 15.867 -2.297 1 89.38 19 GLU B N 1
ATOM 1382 C CA . GLU B 1 19 ? -18.375 17.109 -3.066 1 89.38 19 GLU B CA 1
ATOM 1383 C C . GLU B 1 19 ? -17.141 17.922 -2.684 1 89.38 19 GLU B C 1
ATOM 1385 O O . GLU B 1 19 ? -16.328 18.266 -3.543 1 89.38 19 GLU B O 1
ATOM 1390 N N . GLN B 1 20 ? -16.891 18.25 -1.472 1 92.06 20 GLN B N 1
ATOM 1391 C CA . GLN B 1 20 ? -15.781 19.109 -1.049 1 92.06 20 GLN B CA 1
ATOM 1392 C C . GLN B 1 20 ? -14.461 18.344 -1.062 1 92.06 20 GLN B C 1
ATOM 1394 O O . GLN B 1 20 ? -13.391 18.938 -0.893 1 92.06 20 GLN B O 1
ATOM 1399 N N . TYR B 1 21 ? -14.516 17.047 -1.304 1 95.31 21 TYR B N 1
ATOM 1400 C CA . TYR B 1 21 ? -13.328 16.203 -1.237 1 95.31 21 TYR B CA 1
ATOM 1401 C C . TYR B 1 21 ? -13.234 15.305 -2.459 1 95.31 21 TYR B C 1
ATOM 1403 O O . TYR B 1 21 ? -12.664 14.211 -2.385 1 95.31 21 TYR B O 1
ATOM 1411 N N . LYS B 1 22 ? -13.781 15.82 -3.5 1 94.44 22 LYS B N 1
ATOM 1412 C CA . LYS B 1 22 ? -13.844 15.039 -4.73 1 94.44 22 LYS B CA 1
ATOM 1413 C C . LYS B 1 22 ? -12.445 14.695 -5.23 1 94.44 22 LYS B C 1
ATOM 1415 O O . LYS B 1 22 ? -11.555 15.547 -5.234 1 94.44 22 LYS B O 1
ATOM 1420 N N . ASP B 1 23 ? -12.203 13.445 -5.555 1 95.81 23 ASP B N 1
ATOM 1421 C CA . ASP B 1 23 ? -11.008 12.914 -6.195 1 95.81 23 ASP B CA 1
ATOM 1422 C C . ASP B 1 23 ? -9.859 12.797 -5.195 1 95.81 23 ASP B C 1
ATOM 1424 O O . ASP B 1 23 ? -8.727 12.5 -5.578 1 95.81 23 ASP B O 1
ATOM 1428 N N . LEU B 1 24 ? -10.164 13.031 -3.959 1 97.75 24 LEU B N 1
ATOM 1429 C CA . LEU B 1 24 ? -9.141 12.766 -2.955 1 97.75 24 LEU B CA 1
ATOM 1430 C C . LEU B 1 24 ? -9.086 11.281 -2.607 1 97.75 24 LEU B C 1
ATOM 1432 O O . LEU B 1 24 ? -9.922 10.5 -3.068 1 97.75 24 LEU B O 1
ATOM 1436 N N . ILE B 1 25 ? -8.109 10.914 -1.915 1 97.94 25 ILE B N 1
ATOM 1437 C CA . ILE B 1 25 ? -7.934 9.516 -1.521 1 97.94 25 ILE B CA 1
ATOM 1438 C C . ILE B 1 25 ? -8.703 9.25 -0.23 1 97.94 25 ILE B C 1
ATOM 1440 O O . ILE B 1 25 ? -8.57 9.992 0.745 1 97.94 25 ILE B O 1
ATOM 1444 N N . THR B 1 26 ? -9.531 8.219 -0.192 1 96.94 26 THR B N 1
ATOM 1445 C CA . THR B 1 26 ? -10.266 7.832 1.009 1 96.94 26 THR B CA 1
ATOM 1446 C C . THR B 1 26 ? -9.43 6.883 1.869 1 96.94 26 THR B C 1
ATOM 1448 O O . THR B 1 26 ? -8.859 5.918 1.36 1 96.94 26 THR B O 1
ATOM 1451 N N . LEU B 1 27 ? -9.43 7.172 3.197 1 97.88 27 LEU B N 1
ATOM 1452 C CA . LEU B 1 27 ? -8.602 6.379 4.094 1 97.88 27 LEU B CA 1
ATOM 1453 C C . LEU B 1 27 ? -9.461 5.57 5.059 1 97.88 27 LEU B C 1
ATOM 1455 O O . LEU B 1 27 ? -10.555 6 5.434 1 97.88 27 LEU B O 1
ATOM 1459 N N . LEU B 1 28 ? -8.867 4.449 5.449 1 96.62 28 LEU B N 1
ATOM 1460 C CA . LEU B 1 28 ? -9.469 3.623 6.492 1 96.62 28 LEU B CA 1
ATOM 1461 C C . LEU B 1 28 ? -8.969 4.035 7.871 1 96.62 28 LEU B C 1
ATOM 1463 O O . LEU B 1 28 ? -9.719 4.004 8.844 1 96.62 28 LEU B O 1
ATOM 1467 N N . SER B 1 29 ? -7.707 4.391 7.898 1 97.19 29 SER B N 1
ATOM 1468 C CA . SER B 1 29 ? -7.133 4.762 9.188 1 97.19 29 SER B CA 1
ATOM 1469 C C . SER B 1 29 ? -5.938 5.691 9.016 1 97.19 29 SER B C 1
ATOM 1471 O O . SER B 1 29 ? -5.289 5.691 7.969 1 97.19 29 SER B O 1
ATOM 1473 N N . VAL B 1 30 ? -5.676 6.434 9.984 1 97.12 30 VAL B N 1
ATOM 1474 C CA . VAL B 1 30 ? -4.5 7.289 10.125 1 97.12 30 VAL B CA 1
ATOM 1475 C C . VAL B 1 30 ? -3.947 7.168 11.547 1 97.12 30 VAL B C 1
ATOM 1477 O O . VAL B 1 30 ? -4.672 7.387 12.523 1 97.12 30 VAL B O 1
ATOM 1480 N N . ASP B 1 31 ? -2.727 6.887 11.625 1 97.31 31 ASP B N 1
ATOM 1481 C CA . ASP B 1 31 ? -2.064 6.766 12.922 1 97.31 31 ASP B CA 1
ATOM 1482 C C . ASP B 1 31 ? -0.769 7.574 12.953 1 97.31 31 ASP B C 1
ATOM 1484 O O . ASP B 1 31 ? 0.081 7.434 12.07 1 97.31 31 ASP B O 1
ATOM 1488 N N . TRP B 1 32 ? -0.663 8.359 13.969 1 94 32 TRP B N 1
ATOM 1489 C CA . TRP B 1 32 ? 0.572 9.117 14.141 1 94 32 TRP B CA 1
ATOM 1490 C C . TRP B 1 32 ? 0.82 9.43 15.617 1 94 32 TRP B C 1
ATOM 1492 O O . TRP B 1 32 ? -0.081 9.297 16.438 1 94 32 TRP B O 1
ATOM 1502 N N . SER B 1 33 ? 2.02 9.836 15.922 1 93 33 SER B N 1
ATOM 1503 C CA . SER B 1 33 ? 2.357 10.156 17.312 1 93 33 SER B CA 1
ATOM 1504 C C . SER B 1 33 ? 3.586 11.062 17.375 1 93 33 SER B C 1
ATOM 1506 O O . SER B 1 33 ? 4.336 11.172 16.406 1 93 33 SER B O 1
ATOM 1508 N N . VAL B 1 34 ? 3.662 11.727 18.422 1 91.5 34 VAL B N 1
ATOM 1509 C CA . VAL B 1 34 ? 4.848 12.5 18.781 1 91.5 34 VAL B CA 1
ATOM 1510 C C . VAL B 1 34 ? 5.301 12.141 20.188 1 91.5 34 VAL B C 1
ATOM 1512 O O . VAL B 1 34 ? 4.504 11.664 21 1 91.5 34 VAL B O 1
ATOM 1515 N N . GLY B 1 35 ? 6.586 12.359 20.391 1 89.56 35 GLY B N 1
ATOM 1516 C CA . GLY B 1 35 ? 7.102 12.047 21.719 1 89.56 35 GLY B CA 1
ATOM 1517 C C . GLY B 1 35 ? 8.312 12.883 22.094 1 89.56 35 GLY B C 1
ATOM 1518 O O . GLY B 1 35 ? 9.016 13.391 21.219 1 89.56 35 GLY B O 1
ATOM 1519 N N . ARG B 1 36 ? 8.484 13.094 23.469 1 85.62 36 ARG B N 1
ATOM 1520 C CA . ARG B 1 36 ? 9.656 13.75 24.016 1 85.62 36 ARG B CA 1
ATOM 1521 C C . ARG B 1 36 ? 10.117 13.078 25.312 1 85.62 36 ARG B C 1
ATOM 1523 O O . ARG B 1 36 ? 9.305 12.477 26.016 1 85.62 36 ARG B O 1
ATOM 1530 N N . GLU B 1 37 ? 11.367 12.977 25.438 1 81.25 37 GLU B N 1
ATOM 1531 C CA . GLU B 1 37 ? 11.906 12.422 26.688 1 81.25 37 GLU B CA 1
ATOM 1532 C C . GLU B 1 37 ? 11.898 13.469 27.797 1 81.25 37 GLU B C 1
ATOM 1534 O O . GLU B 1 37 ? 12.32 14.609 27.594 1 81.25 37 GLU B O 1
ATOM 1539 N N . ILE B 1 38 ? 11.305 13.086 28.984 1 81 38 ILE B N 1
ATOM 1540 C CA . ILE B 1 38 ? 11.289 13.961 30.141 1 81 38 ILE B CA 1
ATOM 1541 C C . ILE B 1 38 ? 12.18 13.375 31.234 1 81 38 ILE B C 1
ATOM 1543 O O . ILE B 1 38 ? 12.078 12.195 31.578 1 81 38 ILE B O 1
ATOM 1547 N N . SER B 1 39 ? 13.281 13.945 31.484 1 74.62 39 SER B N 1
ATOM 1548 C CA . SER B 1 39 ? 14.18 13.516 32.562 1 74.62 39 SER B CA 1
ATOM 1549 C C . SER B 1 39 ? 13.891 14.266 33.844 1 74.62 39 SER B C 1
ATOM 1551 O O . SER B 1 39 ? 13.555 15.453 33.812 1 74.62 39 SER B O 1
ATOM 1553 N N . SER B 1 40 ? 13.438 13.523 34.906 1 70.62 40 SER B N 1
ATOM 1554 C CA . SER B 1 40 ? 13.297 14.086 36.219 1 70.62 40 SER B CA 1
ATOM 1555 C C . SER B 1 40 ? 14.461 13.672 37.125 1 70.62 40 SER B C 1
ATOM 1557 O O . SER B 1 40 ? 14.867 12.508 37.125 1 70.62 40 SER B O 1
ATOM 1559 N N . TYR B 1 41 ? 15.312 14.469 37.469 1 60.97 41 TYR B N 1
ATOM 1560 C CA . TYR B 1 41 ? 16.328 14.086 38.438 1 60.97 41 TYR B CA 1
ATOM 1561 C C . TYR B 1 41 ? 15.711 13.859 39.812 1 60.97 41 TYR B C 1
ATOM 1563 O O . TYR B 1 41 ? 14.828 14.609 40.25 1 60.97 41 TYR B O 1
ATOM 1571 N N . THR B 1 42 ? 15.945 12.695 40.344 1 59.62 42 THR B N 1
ATOM 1572 C CA . THR B 1 42 ? 15.602 12.367 41.719 1 59.62 42 THR B CA 1
ATOM 1573 C C . THR B 1 42 ? 16.141 13.422 42.656 1 59.62 42 THR B C 1
ATOM 1575 O O . THR B 1 42 ? 17.312 13.789 42.594 1 59.62 42 THR B O 1
ATOM 1578 N N . GLY B 1 43 ? 15.172 13.984 43.5 1 59.12 43 GLY B N 1
ATOM 1579 C CA . GLY B 1 43 ? 15.422 14.82 44.656 1 59.12 43 GLY B CA 1
ATOM 1580 C C . GLY B 1 43 ? 15.094 16.281 44.438 1 59.12 43 GLY B C 1
ATOM 1581 O O . GLY B 1 43 ? 15.109 17.094 45.344 1 59.12 43 GLY B O 1
ATOM 1582 N N . THR B 1 44 ? 15.367 16.969 43.281 1 55.25 44 THR B N 1
ATOM 1583 C CA . THR B 1 44 ? 14.953 18.375 43.25 1 55.25 44 THR B CA 1
ATOM 1584 C C . THR B 1 44 ? 13.781 18.562 42.281 1 55.25 44 THR B C 1
ATOM 1586 O O . THR B 1 44 ? 13.805 18.047 41.156 1 55.25 44 THR B O 1
ATOM 1589 N N . ALA B 1 45 ? 12.633 18.703 42.719 1 56.84 45 ALA B N 1
ATOM 1590 C CA . ALA B 1 45 ? 11.383 19.031 42.031 1 56.84 45 ALA B CA 1
ATOM 1591 C C . ALA B 1 45 ? 11.625 19.984 40.844 1 56.84 45 ALA B C 1
ATOM 1593 O O . ALA B 1 45 ? 10.742 20.188 40.031 1 56.84 45 ALA B O 1
ATOM 1594 N N . MET B 1 46 ? 12.664 20.688 40.812 1 58.09 46 MET B N 1
ATOM 1595 C CA . MET B 1 46 ? 12.773 21.953 40.062 1 58.09 46 MET B CA 1
ATOM 1596 C C . MET B 1 46 ? 13 21.688 38.594 1 58.09 46 MET B C 1
ATOM 1598 O O . MET B 1 46 ? 12.484 22.422 37.719 1 58.09 46 MET B O 1
ATOM 1602 N N . ASP B 1 47 ? 14.117 21.016 38.125 1 59.91 47 ASP B N 1
ATOM 1603 C CA . ASP B 1 47 ? 14.406 21.312 36.719 1 59.91 47 ASP B CA 1
ATOM 1604 C C . ASP B 1 47 ? 14.016 20.125 35.844 1 59.91 47 ASP B C 1
ATOM 1606 O O . ASP B 1 47 ? 14.766 19.156 35.719 1 59.91 47 ASP B O 1
ATOM 1610 N N . ARG B 1 48 ? 12.719 19.891 35.719 1 68.69 48 ARG B N 1
ATOM 1611 C CA . ARG B 1 48 ? 12.328 18.969 34.656 1 68.69 48 ARG B CA 1
ATOM 1612 C C . ARG B 1 48 ? 12.688 19.531 33.281 1 68.69 48 ARG B C 1
ATOM 1614 O O . ARG B 1 48 ? 12.422 20.688 33 1 68.69 48 ARG B O 1
ATOM 1621 N N . GLU B 1 49 ? 13.695 18.844 32.688 1 72.38 49 GLU B N 1
ATOM 1622 C CA . GLU B 1 49 ? 14.055 19.266 31.328 1 72.38 49 GLU B CA 1
ATOM 1623 C C . GLU B 1 49 ? 13.516 18.297 30.281 1 72.38 49 GLU B C 1
ATOM 1625 O O . GLU B 1 49 ? 13.492 17.094 30.5 1 72.38 49 GLU B O 1
ATOM 1630 N N . ALA B 1 50 ? 12.711 18.859 29.375 1 72.31 50 ALA B N 1
ATOM 1631 C CA . ALA B 1 50 ? 12.211 18.047 28.266 1 72.31 50 ALA B CA 1
ATOM 1632 C C . ALA B 1 50 ? 13.133 18.125 27.062 1 72.31 50 ALA B C 1
ATOM 1634 O O . ALA B 1 50 ? 13.656 19.203 26.734 1 72.31 50 ALA B O 1
ATOM 1635 N N . SER B 1 51 ? 13.453 16.938 26.5 1 75.62 51 SER B N 1
ATOM 1636 C CA . SER B 1 51 ? 14.203 16.906 25.234 1 75.62 51 SER B CA 1
ATOM 1637 C C . SER B 1 51 ? 13.359 17.438 24.078 1 75.62 51 SER B C 1
ATOM 1639 O O . SER B 1 51 ? 12.164 17.688 24.234 1 75.62 51 SER B O 1
ATOM 1641 N N . ALA B 1 52 ? 14.055 17.719 22.984 1 77.06 52 ALA B N 1
ATOM 1642 C CA . ALA B 1 52 ? 13.367 18.141 21.766 1 77.06 52 ALA B CA 1
ATOM 1643 C C . ALA B 1 52 ? 12.344 17.094 21.312 1 77.06 52 ALA B C 1
ATOM 1645 O O . ALA B 1 52 ? 12.602 15.898 21.391 1 77.06 52 ALA B O 1
ATOM 1646 N N . THR B 1 53 ? 11.227 17.547 20.906 1 85.25 53 THR B N 1
ATOM 1647 C CA . THR B 1 53 ? 10.141 16.688 20.453 1 85.25 53 THR B CA 1
ATOM 1648 C C . THR B 1 53 ? 10.531 15.922 19.203 1 85.25 53 THR B C 1
ATOM 1650 O O . THR B 1 53 ? 11.125 16.484 18.281 1 85.25 53 THR B O 1
ATOM 1653 N N . ARG B 1 54 ? 10.188 14.688 19.203 1 85.5 54 ARG B N 1
ATOM 1654 C CA . ARG B 1 54 ? 10.391 13.844 18.031 1 85.5 54 ARG B CA 1
ATOM 1655 C C . ARG B 1 54 ? 9.07 13.578 17.312 1 85.5 54 ARG B C 1
ATOM 1657 O O . ARG B 1 54 ? 8.102 13.148 17.938 1 85.5 54 ARG B O 1
ATOM 1664 N N . LEU B 1 55 ? 9.086 13.914 16.031 1 90 55 LEU B N 1
ATOM 1665 C CA . LEU B 1 55 ? 7.965 13.57 15.164 1 90 55 LEU B CA 1
ATOM 1666 C C . LEU B 1 55 ? 8.125 12.156 14.609 1 90 55 LEU B C 1
ATOM 1668 O O . LEU B 1 55 ? 9.062 11.891 13.852 1 90 55 LEU B O 1
ATOM 1672 N N . TYR B 1 56 ? 7.27 11.273 14.992 1 92.56 56 TYR B N 1
ATOM 1673 C CA . TYR B 1 56 ? 7.328 9.922 14.461 1 92.56 56 TYR B CA 1
ATOM 1674 C C . TYR B 1 56 ? 6.609 9.828 13.117 1 92.56 56 TYR B C 1
ATOM 1676 O O . TYR B 1 56 ? 5.766 10.672 12.805 1 92.56 56 TYR B O 1
ATOM 1684 N N . ASP B 1 57 ? 6.926 8.789 12.391 1 95.25 57 ASP B N 1
ATOM 1685 C CA . ASP B 1 57 ? 6.301 8.594 11.086 1 95.25 57 ASP B CA 1
ATOM 1686 C C . ASP B 1 57 ? 4.793 8.383 11.219 1 95.25 57 ASP B C 1
ATOM 1688 O O . ASP B 1 57 ? 4.324 7.867 12.234 1 95.25 57 ASP B O 1
ATOM 1692 N N . LEU B 1 58 ? 4.102 8.797 10.25 1 97.38 58 LEU B N 1
ATOM 1693 C CA . LEU B 1 58 ? 2.654 8.641 10.164 1 97.38 58 LEU B CA 1
ATOM 1694 C C . LEU B 1 58 ? 2.287 7.426 9.312 1 97.38 58 LEU B C 1
ATOM 1696 O O . LEU B 1 58 ? 2.883 7.199 8.258 1 97.38 58 LEU B O 1
ATOM 1700 N N . THR B 1 59 ? 1.344 6.594 9.758 1 98.5 59 THR B N 1
ATOM 1701 C CA . THR B 1 59 ? 0.914 5.41 9.023 1 98.5 59 THR B CA 1
ATOM 1702 C C . THR B 1 59 ? -0.552 5.531 8.609 1 98.5 59 THR B C 1
ATOM 1704 O O . THR B 1 59 ? -1.4 5.902 9.422 1 98.5 59 THR B O 1
ATOM 1707 N N . ILE B 1 60 ? -0.818 5.219 7.414 1 98.44 60 ILE B N 1
ATOM 1708 C CA . ILE B 1 60 ? -2.201 5.219 6.953 1 98.44 60 ILE B CA 1
ATOM 1709 C C . ILE B 1 60 ? -2.543 3.855 6.352 1 98.44 60 ILE B C 1
ATOM 1711 O O . ILE B 1 60 ? -1.654 3.121 5.914 1 98.44 60 ILE B O 1
ATOM 1715 N N . THR B 1 61 ? -3.807 3.521 6.324 1 98.25 61 THR B N 1
ATOM 1716 C CA . THR B 1 61 ? -4.336 2.369 5.605 1 98.25 61 THR B CA 1
ATOM 1717 C C . THR B 1 61 ? -5.469 2.789 4.668 1 98.25 61 THR B C 1
ATOM 1719 O O . THR B 1 61 ? -6.238 3.697 4.988 1 98.25 61 THR B O 1
ATOM 1722 N N . LYS B 1 62 ? -5.551 2.141 3.584 1 96.94 62 LYS B N 1
ATOM 1723 C CA . LYS B 1 62 ? -6.59 2.404 2.592 1 96.94 62 LYS B CA 1
ATOM 1724 C C . LYS B 1 62 ? -6.883 1.159 1.76 1 96.94 62 LYS B C 1
ATOM 1726 O O . LYS B 1 62 ? -6.098 0.209 1.756 1 96.94 62 LYS B O 1
ATOM 1731 N N . LEU B 1 63 ? -7.984 1.204 1.043 1 94.94 63 LEU B N 1
ATOM 1732 C CA . LEU B 1 63 ? -8.266 0.197 0.025 1 94.94 63 LEU B CA 1
ATOM 1733 C C . LEU B 1 63 ? -7.59 0.56 -1.296 1 94.94 63 LEU B C 1
ATOM 1735 O O . LEU B 1 63 ? -7.383 1.74 -1.588 1 94.94 63 LEU B O 1
ATOM 1739 N N . GLN B 1 64 ? -7.305 -0.47 -2.004 1 94.88 64 GLN B N 1
ATOM 1740 C CA . GLN B 1 64 ? -6.762 -0.249 -3.34 1 94.88 64 GLN B CA 1
ATOM 1741 C C . GLN B 1 64 ? -7.711 0.593 -4.188 1 94.88 64 GLN B C 1
ATOM 1743 O O . GLN B 1 64 ? -8.922 0.381 -4.164 1 94.88 64 GLN B O 1
ATOM 1748 N N . ASP B 1 65 ? -7.152 1.549 -4.957 1 93.88 65 ASP B N 1
ATOM 1749 C CA . ASP B 1 65 ? -7.93 2.398 -5.855 1 93.88 65 ASP B CA 1
ATOM 1750 C C . ASP B 1 65 ? -7.039 3.016 -6.934 1 93.88 65 ASP B C 1
ATOM 1752 O O . ASP B 1 65 ? -5.922 2.551 -7.164 1 93.88 65 ASP B O 1
ATOM 1756 N N . ARG B 1 66 ? -7.555 3.979 -7.633 1 94.75 66 ARG B N 1
ATOM 1757 C CA . ARG B 1 66 ? -6.844 4.555 -8.766 1 94.75 66 ARG B CA 1
ATOM 1758 C C . ARG B 1 66 ? -5.543 5.219 -8.32 1 94.75 66 ARG B C 1
ATOM 1760 O O . ARG B 1 66 ? -4.652 5.465 -9.141 1 94.75 66 ARG B O 1
ATOM 1767 N N . SER B 1 67 ? -5.395 5.594 -7.07 1 97.5 67 SER B N 1
ATOM 1768 C CA . SER B 1 67 ? -4.207 6.281 -6.578 1 97.5 67 SER B CA 1
ATOM 1769 C C . SER B 1 67 ? -3.062 5.305 -6.336 1 97.5 67 SER B C 1
ATOM 1771 O O . SER B 1 67 ? -1.915 5.719 -6.148 1 97.5 67 SER B O 1
ATOM 1773 N N . SER B 1 68 ? -3.277 4.055 -6.316 1 97.75 68 SER B N 1
ATOM 1774 C CA . SER B 1 68 ? -2.342 3.039 -5.84 1 97.75 68 SER B CA 1
ATOM 1775 C C . SER B 1 68 ? -1.05 3.053 -6.648 1 97.75 68 SER B C 1
ATOM 1777 O O . SER B 1 68 ? 0.044 3.092 -6.082 1 97.75 68 SER B O 1
ATOM 1779 N N . PRO B 1 69 ? -1.134 3.102 -8.023 1 98.06 69 PRO B N 1
ATOM 1780 C CA . PRO B 1 69 ? 0.128 3.117 -8.766 1 98.06 69 PRO B CA 1
ATOM 1781 C C . PRO B 1 69 ? 0.957 4.371 -8.492 1 98.06 69 PRO B C 1
ATOM 1783 O O . PRO B 1 69 ? 2.186 4.297 -8.422 1 98.06 69 PRO B O 1
ATOM 1786 N N . ASP B 1 70 ? 0.284 5.453 -8.352 1 98.12 70 ASP B N 1
ATOM 1787 C CA . ASP B 1 70 ? 1 6.695 -8.094 1 98.12 70 ASP B CA 1
ATOM 1788 C C . ASP B 1 70 ? 1.628 6.691 -6.703 1 98.12 70 ASP B C 1
ATOM 1790 O O . ASP B 1 70 ? 2.721 7.227 -6.508 1 98.12 70 ASP B O 1
ATOM 1794 N N . LEU B 1 71 ? 0.924 6.16 -5.777 1 98.38 71 LEU B N 1
ATOM 1795 C CA . LEU B 1 71 ? 1.48 6.039 -4.434 1 98.38 71 LEU B CA 1
ATOM 1796 C C . LEU B 1 71 ? 2.652 5.062 -4.418 1 98.38 71 LEU B C 1
ATOM 1798 O O . LEU B 1 71 ? 3.629 5.273 -3.697 1 98.38 71 LEU B O 1
ATOM 1802 N N . PHE B 1 72 ? 2.504 4 -5.184 1 98.19 72 PHE B N 1
ATOM 1803 C CA . PHE B 1 72 ? 3.617 3.076 -5.359 1 98.19 72 PHE B CA 1
ATOM 1804 C C . PHE B 1 72 ? 4.832 3.793 -5.941 1 98.19 72 PHE B C 1
ATOM 1806 O O . PHE B 1 72 ? 5.949 3.637 -5.445 1 98.19 72 PHE B O 1
ATOM 1813 N N . LYS B 1 73 ? 4.602 4.605 -6.902 1 97.62 73 LYS B N 1
ATOM 1814 C CA . LYS B 1 73 ? 5.672 5.406 -7.492 1 97.62 73 LYS B CA 1
ATOM 1815 C C . LYS B 1 73 ? 6.32 6.312 -6.449 1 97.62 73 LYS B C 1
ATOM 1817 O O . LYS B 1 73 ? 7.547 6.355 -6.336 1 97.62 73 LYS B O 1
ATOM 1822 N N . GLU B 1 74 ? 5.516 7.016 -5.723 1 97.06 74 GLU B N 1
ATOM 1823 C CA . GLU B 1 74 ? 6.031 7.906 -4.684 1 97.06 74 GLU B CA 1
ATOM 1824 C C . GLU B 1 74 ? 6.84 7.129 -3.646 1 97.06 74 GLU B C 1
ATOM 1826 O O . GLU B 1 74 ? 7.809 7.652 -3.094 1 97.06 74 GLU B O 1
ATOM 1831 N N . ALA B 1 75 ? 6.457 5.902 -3.354 1 97.19 75 ALA B N 1
ATOM 1832 C CA . ALA B 1 75 ? 7.145 5.074 -2.367 1 97.19 75 ALA B CA 1
ATOM 1833 C C . ALA B 1 75 ? 8.516 4.637 -2.877 1 97.19 75 ALA B C 1
ATOM 1835 O O . ALA B 1 75 ? 9.383 4.258 -2.092 1 97.19 75 ALA B O 1
ATOM 1836 N N . THR B 1 76 ? 8.719 4.676 -4.156 1 95.56 76 THR B N 1
ATOM 1837 C CA . THR B 1 76 ? 9.977 4.172 -4.707 1 95.56 76 THR B CA 1
ATOM 1838 C C . THR B 1 76 ? 10.922 5.324 -5.039 1 95.56 76 THR B C 1
ATOM 1840 O O . THR B 1 76 ? 12.109 5.27 -4.715 1 95.56 76 THR B O 1
ATOM 1843 N N . ILE B 1 77 ? 10.375 6.363 -5.688 1 93.19 77 ILE B N 1
ATOM 1844 C CA . ILE B 1 77 ? 11.297 7.387 -6.172 1 93.19 77 ILE B CA 1
ATOM 1845 C C . ILE B 1 77 ? 10.789 8.766 -5.766 1 93.19 77 ILE B C 1
ATOM 1847 O O . ILE B 1 77 ? 11.289 9.789 -6.25 1 93.19 77 ILE B O 1
ATOM 1851 N N . GLY B 1 78 ? 9.852 8.836 -5.02 1 93.12 78 GLY B N 1
ATOM 1852 C CA . GLY B 1 78 ? 9.227 10.102 -4.684 1 93.12 78 GLY B CA 1
ATOM 1853 C C . GLY B 1 78 ? 10.109 11 -3.846 1 93.12 78 GLY B C 1
ATOM 1854 O O . GLY B 1 78 ? 10.938 10.516 -3.064 1 93.12 78 GLY B O 1
ATOM 1855 N N . LYS B 1 79 ? 9.852 12.281 -4.016 1 92.81 79 LYS B N 1
ATOM 1856 C CA . LYS B 1 79 ? 10.492 13.32 -3.213 1 92.81 79 LYS B CA 1
ATOM 1857 C C . LYS B 1 79 ? 9.492 13.977 -2.264 1 92.81 79 LYS B C 1
ATOM 1859 O O . LYS B 1 79 ? 8.336 13.562 -2.186 1 92.81 79 LYS B O 1
ATOM 1864 N N . GLY B 1 80 ? 10.039 14.922 -1.516 1 94.25 80 GLY B N 1
ATOM 1865 C CA . GLY B 1 80 ? 9.195 15.594 -0.541 1 94.25 80 GLY B CA 1
ATOM 1866 C C . GLY B 1 80 ? 8.023 16.328 -1.168 1 94.25 80 GLY B C 1
ATOM 1867 O O . GLY B 1 80 ? 8.195 17.094 -2.115 1 94.25 80 GLY B O 1
ATOM 1868 N N . LYS B 1 81 ? 6.801 16.031 -0.675 1 95.94 81 LYS B N 1
ATOM 1869 C CA . LYS B 1 81 ? 5.562 16.641 -1.141 1 95.94 81 LYS B CA 1
ATOM 1870 C C . LYS B 1 81 ? 4.703 17.109 0.033 1 95.94 81 LYS B C 1
ATOM 1872 O O . LYS B 1 81 ? 4.898 16.656 1.165 1 95.94 81 LYS B O 1
ATOM 1877 N N . PRO B 1 82 ? 3.854 17.984 -0.246 1 97.62 82 PRO B N 1
ATOM 1878 C CA . PRO B 1 82 ? 2.861 18.281 0.793 1 97.62 82 PRO B CA 1
ATOM 1879 C C . PRO B 1 82 ? 1.791 17.188 0.904 1 97.62 82 PRO B C 1
ATOM 1881 O O . PRO B 1 82 ? 1.433 16.562 -0.097 1 97.62 82 PRO B O 1
ATOM 1884 N N . ALA B 1 83 ? 1.344 16.938 2.051 1 98.44 83 ALA B N 1
ATOM 1885 C CA . ALA B 1 83 ? 0.224 16.031 2.309 1 98.44 83 ALA B CA 1
ATOM 1886 C C . ALA B 1 83 ? -0.766 16.656 3.291 1 98.44 83 ALA B C 1
ATOM 1888 O O . ALA B 1 83 ? -0.366 17.203 4.316 1 98.44 83 ALA B O 1
ATOM 1889 N N . VAL B 1 84 ? -2.037 16.531 2.961 1 98.62 84 VAL B N 1
ATOM 1890 C CA . VAL B 1 84 ? -3.072 17.094 3.814 1 98.62 84 VAL B CA 1
ATOM 1891 C C . VAL B 1 84 ? -4.129 16.031 4.121 1 98.62 84 VAL B C 1
ATOM 1893 O O . VAL B 1 84 ? -4.664 15.398 3.211 1 98.62 84 VAL B O 1
ATOM 1896 N N . PHE B 1 85 ? -4.41 15.844 5.324 1 98.38 85 PHE B N 1
ATOM 1897 C CA . PHE B 1 85 ? -5.457 14.945 5.789 1 98.38 85 PHE B CA 1
ATOM 1898 C C . PHE B 1 85 ? -6.676 15.727 6.262 1 98.38 85 PHE B C 1
ATOM 1900 O O . PHE B 1 85 ? -6.562 16.609 7.117 1 98.38 85 PHE B O 1
ATOM 1907 N N . HIS B 1 86 ? -7.805 15.398 5.73 1 97.38 86 HIS B N 1
ATOM 1908 C CA . HIS B 1 86 ? -9.078 15.977 6.137 1 97.38 86 HIS B CA 1
ATOM 1909 C C . HIS B 1 86 ? -9.93 14.961 6.891 1 97.38 86 HIS B C 1
ATOM 1911 O O . HIS B 1 86 ? -10.43 14 6.293 1 97.38 86 HIS B O 1
ATOM 1917 N N . ILE B 1 87 ? -10.086 15.156 8.18 1 95.38 87 ILE B N 1
ATOM 1918 C CA . ILE B 1 87 ? -10.977 14.328 8.984 1 95.38 87 ILE B CA 1
ATOM 1919 C C . ILE B 1 87 ? -12.352 14.984 9.078 1 95.38 87 ILE B C 1
ATOM 1921 O O . ILE B 1 87 ? -12.461 16.141 9.477 1 95.38 87 ILE B O 1
ATOM 1925 N N . THR B 1 88 ? -13.375 14.188 8.727 1 93.12 88 THR B N 1
ATOM 1926 C CA . THR B 1 88 ? -14.695 14.805 8.602 1 93.12 88 THR B CA 1
ATOM 1927 C C . THR B 1 88 ? -15.727 14.039 9.43 1 93.12 88 THR B C 1
ATOM 1929 O O . THR B 1 88 ? -15.477 12.914 9.859 1 93.12 88 THR B O 1
ATOM 1932 N N . LYS B 1 89 ? -16.766 14.734 9.719 1 87 89 LYS B N 1
ATOM 1933 C CA . LYS B 1 89 ? -17.953 14.141 10.32 1 87 89 LYS B CA 1
ATOM 1934 C C . LYS B 1 89 ? -19.156 14.258 9.398 1 87 89 LYS B C 1
ATOM 1936 O O . LYS B 1 89 ? -19.312 15.266 8.711 1 87 89 LYS B O 1
ATOM 1941 N N . GLN B 1 90 ? -19.891 13.086 9.359 1 79.06 90 GLN B N 1
ATOM 1942 C CA . GLN B 1 90 ? -21.094 13.094 8.539 1 79.06 90 GLN B CA 1
ATOM 1943 C C . GLN B 1 90 ? -22.25 13.781 9.258 1 79.06 90 GLN B C 1
ATOM 1945 O O . GLN B 1 90 ? -22.422 13.617 10.469 1 79.06 90 GLN B O 1
ATOM 1950 N N . GLY B 1 91 ? -22.922 14.828 8.672 1 73.81 91 GLY B N 1
ATOM 1951 C CA . GLY B 1 91 ? -24.141 15.5 9.086 1 73.81 91 GLY B CA 1
ATOM 1952 C C . GLY B 1 91 ? -25.047 15.859 7.922 1 73.81 91 GLY B C 1
ATOM 1953 O O . GLY B 1 91 ? -25.25 15.055 7.008 1 73.81 91 GLY B O 1
ATOM 1954 N N . GLU B 1 92 ? -25.719 17 8.094 1 74.12 92 GLU B N 1
ATOM 1955 C CA . GLU B 1 92 ? -26.438 17.5 6.93 1 74.12 92 GLU B CA 1
ATOM 1956 C C . GLU B 1 92 ? -25.5 17.719 5.75 1 74.12 92 GLU B C 1
ATOM 1958 O O . GLU B 1 92 ? -25.844 17.406 4.605 1 74.12 92 GLU B O 1
ATOM 1963 N N . LYS B 1 93 ? -24.297 18.234 6.07 1 77.38 93 LYS B N 1
ATOM 1964 C CA . LYS B 1 93 ? -23.172 18.344 5.141 1 77.38 93 LYS B CA 1
ATOM 1965 C C . LYS B 1 93 ? -21.922 17.719 5.727 1 77.38 93 LYS B C 1
ATOM 1967 O O . LYS B 1 93 ? -21.797 17.562 6.945 1 77.38 93 LYS B O 1
ATOM 1972 N N . VAL B 1 94 ? -21.031 17.25 4.93 1 83.69 94 VAL B N 1
ATOM 1973 C CA . VAL B 1 94 ? -19.719 16.781 5.379 1 83.69 94 VAL B CA 1
ATOM 1974 C C . VAL B 1 94 ? -18.922 17.938 5.953 1 83.69 94 VAL B C 1
ATOM 1976 O O . VAL B 1 94 ? -18.688 18.938 5.273 1 83.69 94 VAL B O 1
ATOM 1979 N N . GLU B 1 95 ? -18.688 17.891 7.191 1 86.06 95 GLU B N 1
ATOM 1980 C CA . GLU B 1 95 ? -17.953 18.969 7.859 1 86.06 95 GLU B CA 1
ATOM 1981 C C . GLU B 1 95 ? -16.578 18.5 8.289 1 86.06 95 GLU B C 1
ATOM 1983 O O . GLU B 1 95 ? -16.438 17.422 8.875 1 86.06 95 GLU B O 1
ATOM 1988 N N . GLU B 1 96 ? -15.609 19.281 8.016 1 91.81 96 GLU B N 1
ATOM 1989 C CA . GLU B 1 96 ? -14.258 18.984 8.469 1 91.81 96 GLU B CA 1
ATOM 1990 C C . GLU B 1 96 ? -14.086 19.328 9.945 1 91.81 96 GLU B C 1
ATOM 1992 O O . GLU B 1 96 ? -14.367 20.453 10.375 1 91.81 96 GLU B O 1
ATOM 1997 N N . ILE B 1 97 ? -13.625 18.422 10.75 1 91.62 97 ILE B N 1
ATOM 1998 C CA . ILE B 1 97 ? -13.484 18.641 12.188 1 91.62 97 ILE B CA 1
ATOM 1999 C C . ILE B 1 97 ? -12.008 18.766 12.547 1 91.62 97 ILE B C 1
ATOM 2001 O O . ILE B 1 97 ? -11.656 19.328 13.586 1 91.62 97 ILE B O 1
ATOM 2005 N N . MET B 1 98 ? -11.172 18.188 11.758 1 95.12 98 MET B N 1
ATOM 2006 C CA . MET B 1 98 ? -9.727 18.25 11.953 1 95.12 98 MET B CA 1
ATOM 2007 C C . MET B 1 98 ? -8.992 18.203 10.625 1 95.12 98 MET B C 1
ATOM 2009 O O . MET B 1 98 ? -9.422 17.516 9.695 1 95.12 98 MET B O 1
ATOM 2013 N N . LYS B 1 99 ? -7.914 18.875 10.57 1 96.75 99 LYS B N 1
ATOM 2014 C CA . LYS B 1 99 ? -7.02 18.875 9.414 1 96.75 99 LYS B CA 1
ATOM 2015 C C . LYS B 1 99 ? -5.562 18.734 9.852 1 96.75 99 LYS B C 1
ATOM 2017 O O . LYS B 1 99 ? -5.129 19.375 10.805 1 96.75 99 LYS B O 1
ATOM 2022 N N . ILE B 1 100 ? -4.824 17.906 9.188 1 97.94 100 ILE B N 1
ATOM 2023 C CA . ILE B 1 100 ? -3.396 17.688 9.406 1 97.94 100 ILE B CA 1
ATOM 2024 C C . ILE B 1 100 ? -2.635 17.969 8.109 1 97.94 100 ILE B C 1
ATOM 2026 O O . ILE B 1 100 ? -2.953 17.406 7.062 1 97.94 100 ILE B O 1
ATOM 2030 N N . GLU B 1 101 ? -1.699 18.797 8.227 1 98.31 101 GLU B N 1
ATOM 2031 C CA . GLU B 1 101 ? -0.865 19.141 7.078 1 98.31 101 GLU B CA 1
ATOM 2032 C C . GLU B 1 101 ? 0.594 18.766 7.328 1 98.31 101 GLU B C 1
ATOM 2034 O O . GLU B 1 101 ? 1.196 19.219 8.305 1 98.31 101 GLU B O 1
ATOM 2039 N N . LEU B 1 102 ? 1.12 18.078 6.449 1 97.38 102 LEU B N 1
ATOM 2040 C CA . LEU B 1 102 ? 2.518 17.656 6.535 1 97.38 102 LEU B CA 1
ATOM 2041 C C . LEU B 1 102 ? 3.361 18.391 5.496 1 97.38 102 LEU B C 1
ATOM 2043 O O . LEU B 1 102 ? 2.926 18.578 4.355 1 97.38 102 LEU B O 1
ATOM 2047 N N . THR B 1 103 ? 4.508 18.781 5.938 1 95.19 103 THR B N 1
ATOM 2048 C CA . THR B 1 103 ? 5.504 19.359 5.043 1 95.19 103 THR B CA 1
ATOM 2049 C C . THR B 1 103 ? 6.59 18.344 4.707 1 95.19 103 THR B C 1
ATOM 2051 O O . THR B 1 103 ? 7.055 17.609 5.586 1 95.19 103 THR B O 1
ATOM 2054 N N . ASP B 1 104 ? 6.945 18.281 3.398 1 94.81 104 ASP B N 1
ATOM 2055 C CA . ASP B 1 104 ? 8.039 17.438 2.91 1 94.81 104 ASP B CA 1
ATOM 2056 C C . ASP B 1 104 ? 7.758 15.961 3.189 1 94.81 104 ASP B C 1
ATOM 2058 O O . ASP B 1 104 ? 8.609 15.258 3.74 1 94.81 104 ASP B O 1
ATOM 2062 N N . ALA B 1 105 ? 6.598 15.555 2.928 1 96.19 105 ALA B N 1
ATOM 2063 C CA . ALA B 1 105 ? 6.184 14.172 3.15 1 96.19 105 ALA B CA 1
ATOM 2064 C C . ALA B 1 105 ? 6.824 13.234 2.133 1 96.19 105 ALA B C 1
ATOM 2066 O O . ALA B 1 105 ? 6.84 13.531 0.935 1 96.19 105 ALA B O 1
ATOM 2067 N N . MET B 1 106 ? 7.348 12.188 2.596 1 96.44 106 MET B N 1
ATOM 2068 C CA . MET B 1 106 ? 7.91 11.117 1.772 1 96.44 106 MET B CA 1
ATOM 2069 C C . MET B 1 106 ? 7.43 9.75 2.248 1 96.44 106 MET B C 1
ATOM 2071 O O . MET B 1 106 ? 7.363 9.5 3.453 1 96.44 106 MET B O 1
ATOM 2075 N N . ILE B 1 107 ? 7.137 8.898 1.313 1 97.69 107 ILE B N 1
ATOM 2076 C CA . ILE B 1 107 ? 6.691 7.555 1.679 1 97.69 107 ILE B CA 1
ATOM 2077 C C . ILE B 1 107 ? 7.898 6.648 1.888 1 97.69 107 ILE B C 1
ATOM 2079 O O . ILE B 1 107 ? 8.727 6.484 0.987 1 97.69 107 ILE B O 1
ATOM 2083 N N . SER B 1 108 ? 7.996 6.059 3.045 1 96.69 108 SER B N 1
ATOM 2084 C CA . SER B 1 108 ? 9.141 5.219 3.389 1 96.69 108 SER B CA 1
ATOM 2085 C C . SER B 1 108 ? 8.797 3.738 3.26 1 96.69 108 SER B C 1
ATOM 2087 O O . SER B 1 108 ? 9.688 2.895 3.148 1 96.69 108 SER B O 1
ATOM 2089 N N . ASN B 1 109 ? 7.562 3.434 3.393 1 98.12 109 ASN B N 1
ATOM 2090 C CA . ASN B 1 109 ? 7.121 2.049 3.258 1 98.12 109 ASN B CA 1
ATOM 2091 C C . ASN B 1 109 ? 5.746 1.959 2.604 1 98.12 109 ASN B C 1
ATOM 2093 O O . ASN B 1 109 ? 4.859 2.758 2.906 1 98.12 109 ASN B O 1
ATOM 2097 N N . TYR B 1 110 ? 5.523 1.047 1.701 1 98.56 110 TYR B N 1
ATOM 2098 C CA . TYR B 1 110 ? 4.273 0.723 1.023 1 98.56 110 TYR B CA 1
ATOM 2099 C C . TYR B 1 110 ? 4.039 -0.782 1.008 1 98.56 110 TYR B C 1
ATOM 2101 O O . TYR B 1 110 ? 4.824 -1.534 0.426 1 98.56 110 TYR B O 1
ATOM 2109 N N . SER B 1 111 ? 3.016 -1.213 1.676 1 98.38 111 SER B N 1
ATOM 2110 C CA . SER B 1 111 ? 2.693 -2.633 1.771 1 98.38 111 SER B CA 1
ATOM 2111 C C . SER B 1 111 ? 1.283 -2.916 1.263 1 98.38 111 SER B C 1
ATOM 2113 O O . SER B 1 111 ? 0.362 -2.133 1.504 1 98.38 111 SER B O 1
ATOM 2115 N N . VAL B 1 112 ? 1.17 -4.031 0.624 1 96.75 112 VAL B N 1
ATOM 2116 C CA . VAL B 1 112 ? -0.126 -4.469 0.117 1 96.75 112 VAL B CA 1
ATOM 2117 C C . VAL B 1 112 ? -0.454 -5.855 0.669 1 96.75 112 VAL B C 1
ATOM 2119 O O . VAL B 1 112 ? 0.387 -6.758 0.644 1 96.75 112 VAL B O 1
ATOM 2122 N N . SER B 1 113 ? -1.589 -5.996 1.13 1 96.69 113 SER B N 1
ATOM 2123 C CA . SER B 1 113 ? -2.105 -7.277 1.604 1 96.69 113 SER B CA 1
ATOM 2124 C C . SER B 1 113 ? -3.424 -7.629 0.922 1 96.69 113 SER B C 1
ATOM 2126 O O . SER B 1 113 ? -4.379 -6.852 0.968 1 96.69 113 SER B O 1
ATOM 2128 N N . ILE B 1 114 ? -3.385 -8.82 0.316 1 93.25 114 ILE B N 1
ATOM 2129 C CA . ILE B 1 114 ? -4.57 -9.32 -0.376 1 93.25 114 ILE B CA 1
ATOM 2130 C C . ILE B 1 114 ? -5.047 -10.609 0.28 1 93.25 114 ILE B C 1
ATOM 2132 O O . ILE B 1 114 ? -4.309 -11.594 0.337 1 93.25 114 ILE B O 1
ATOM 2136 N N . GLN B 1 115 ? -6.211 -10.938 0.733 1 85.56 115 GLN B N 1
ATOM 2137 C CA . GLN B 1 115 ? -6.73 -12.172 1.303 1 85.56 115 GLN B CA 1
ATOM 2138 C C . GLN B 1 115 ? -8.102 -12.516 0.73 1 85.56 115 GLN B C 1
ATOM 2140 O O . GLN B 1 115 ? -8.32 -13.625 0.24 1 85.56 115 GLN B O 1
ATOM 2145 N N . ASP B 1 116 ? -9.164 -11.922 0.496 1 74.06 116 ASP B N 1
ATOM 2146 C CA . ASP B 1 116 ? -10.461 -12.258 -0.07 1 74.06 116 ASP B CA 1
ATOM 2147 C C . ASP B 1 116 ? -11.219 -11.008 -0.507 1 74.06 116 ASP B C 1
ATOM 2149 O O . ASP B 1 116 ? -12.164 -11.086 -1.286 1 74.06 116 ASP B O 1
ATOM 2153 N N . ASP B 1 117 ? -10.75 -10.109 0.052 1 78.38 117 ASP B N 1
ATOM 2154 C CA . ASP B 1 117 ? -11.43 -8.852 -0.228 1 78.38 117 ASP B CA 1
ATOM 2155 C C . ASP B 1 117 ? -10.523 -7.902 -1.011 1 78.38 117 ASP B C 1
ATOM 2157 O O . ASP B 1 117 ? -9.492 -8.32 -1.549 1 78.38 117 ASP B O 1
ATOM 2161 N N . ARG B 1 118 ? -10.977 -6.715 -1.243 1 86.56 118 ARG B N 1
ATOM 2162 C CA . ARG B 1 118 ? -10.203 -5.652 -1.88 1 86.56 118 ARG B CA 1
ATOM 2163 C C . ARG B 1 118 ? -8.867 -5.449 -1.174 1 86.56 118 ARG B C 1
ATOM 2165 O O . ARG B 1 118 ? -8.805 -5.41 0.057 1 86.56 118 ARG B O 1
ATOM 2172 N N . PRO B 1 119 ? -7.816 -5.488 -1.984 1 94.38 119 PRO B N 1
ATOM 2173 C CA . PRO B 1 119 ? -6.496 -5.293 -1.385 1 94.38 119 PRO B CA 1
ATOM 2174 C C . PRO B 1 119 ? -6.457 -4.121 -0.408 1 94.38 119 PRO B C 1
ATOM 2176 O O . PRO B 1 119 ? -7.062 -3.08 -0.664 1 94.38 119 PRO B O 1
ATOM 2179 N N . VAL B 1 120 ? -5.816 -4.336 0.653 1 96.38 120 VAL B N 1
ATOM 2180 C CA . VAL B 1 120 ? -5.574 -3.283 1.633 1 96.38 120 VAL B CA 1
ATOM 2181 C C . VAL B 1 120 ? -4.125 -2.818 1.541 1 96.38 120 VAL B C 1
ATOM 2183 O O . VAL B 1 120 ? -3.205 -3.639 1.475 1 96.38 120 VAL B O 1
ATOM 2186 N N . GLU B 1 121 ? -3.977 -1.584 1.558 1 98.06 121 GLU B N 1
ATOM 2187 C CA . GLU B 1 121 ? -2.648 -0.984 1.461 1 98.06 121 GLU B CA 1
ATOM 2188 C C . GLU B 1 121 ? -2.287 -0.236 2.742 1 98.06 121 GLU B C 1
ATOM 2190 O O . GLU B 1 121 ? -3.102 0.522 3.273 1 98.06 121 GLU B O 1
ATOM 2195 N N . THR B 1 122 ? -1.141 -0.484 3.256 1 98.69 122 THR B N 1
ATOM 2196 C CA . THR B 1 122 ? -0.577 0.221 4.402 1 98.69 122 THR B CA 1
ATOM 2197 C C . THR B 1 122 ? 0.637 1.047 3.986 1 98.69 122 THR B C 1
ATOM 2199 O O . THR B 1 122 ? 1.577 0.52 3.389 1 98.69 122 THR B O 1
ATOM 2202 N N . ILE B 1 123 ? 0.606 2.338 4.34 1 98.81 123 ILE B N 1
ATOM 2203 C CA . ILE B 1 123 ? 1.63 3.268 3.875 1 98.81 123 ILE B CA 1
ATOM 2204 C C . ILE B 1 123 ? 2.217 4.023 5.062 1 98.81 123 ILE B C 1
ATOM 2206 O O . ILE B 1 123 ? 1.476 4.531 5.91 1 98.81 123 ILE B O 1
ATOM 2210 N N . THR B 1 124 ? 3.516 4.078 5.137 1 98.38 124 THR B N 1
ATOM 2211 C CA . THR B 1 124 ? 4.223 4.852 6.152 1 98.38 124 THR B CA 1
ATOM 2212 C C . THR B 1 124 ? 4.809 6.125 5.547 1 98.38 124 THR B C 1
ATOM 2214 O O . THR B 1 124 ? 5.52 6.07 4.543 1 98.38 124 THR B O 1
ATOM 2217 N N . ILE B 1 125 ? 4.547 7.258 6.176 1 97.75 125 ILE B N 1
ATOM 2218 C CA . ILE B 1 125 ? 4.938 8.562 5.648 1 97.75 125 ILE B CA 1
ATOM 2219 C C . ILE B 1 125 ? 5.852 9.266 6.648 1 97.75 125 ILE B C 1
ATOM 2221 O O . ILE B 1 125 ? 5.496 9.43 7.816 1 97.75 125 ILE B O 1
ATOM 2225 N N . SER B 1 126 ? 6.977 9.664 6.203 1 95.38 126 SER B N 1
ATOM 2226 C CA . SER B 1 126 ? 7.898 10.523 6.938 1 95.38 126 SER B CA 1
ATOM 2227 C C . SER B 1 126 ? 7.699 11.984 6.566 1 95.38 126 SER B C 1
ATOM 2229 O O . SER B 1 126 ? 7.355 12.305 5.422 1 95.38 126 SER B O 1
ATOM 2231 N N . TYR B 1 127 ? 7.938 12.906 7.5 1 94.5 127 TYR B N 1
ATOM 2232 C CA . TYR B 1 127 ? 7.715 14.328 7.27 1 94.5 127 TYR B CA 1
ATOM 2233 C C . TYR B 1 127 ? 8.562 15.18 8.211 1 94.5 127 TYR B C 1
ATOM 2235 O O . TYR B 1 127 ? 9.133 14.656 9.172 1 94.5 127 TYR B O 1
ATOM 2243 N N . THR B 1 128 ? 8.562 16.516 7.988 1 92.88 128 THR B N 1
ATOM 2244 C CA . THR B 1 128 ? 9.453 17.359 8.773 1 92.88 128 THR B CA 1
ATOM 2245 C C . THR B 1 128 ? 8.664 18.344 9.625 1 92.88 128 THR B C 1
ATOM 2247 O O . THR B 1 128 ? 9.148 18.812 10.656 1 92.88 128 THR B O 1
ATOM 2250 N N . GLU B 1 129 ? 7.477 18.734 9.211 1 94.19 129 GLU B N 1
ATOM 2251 C CA . GLU B 1 129 ? 6.613 19.641 9.945 1 94.19 129 GLU B CA 1
ATOM 2252 C C . GLU B 1 129 ? 5.16 19.188 9.898 1 94.19 129 GLU B C 1
ATOM 2254 O O . GLU B 1 129 ? 4.727 18.562 8.93 1 94.19 129 GLU B O 1
ATOM 2259 N N . MET B 1 130 ? 4.473 19.547 10.891 1 96.38 130 MET B N 1
ATOM 2260 C CA . MET B 1 130 ? 3.055 19.219 10.969 1 96.38 130 MET B CA 1
ATOM 2261 C C . MET B 1 130 ? 2.248 20.391 11.508 1 96.38 130 MET B C 1
ATOM 2263 O O . MET B 1 130 ? 2.652 21.031 12.477 1 96.38 130 MET B O 1
ATOM 2267 N N . MET B 1 131 ? 1.219 20.703 10.836 1 97.56 131 MET B N 1
ATOM 2268 C CA . MET B 1 131 ? 0.229 21.672 11.305 1 97.56 131 MET B CA 1
ATOM 2269 C C . MET B 1 131 ? -1.111 21 11.57 1 97.56 131 MET B C 1
ATOM 2271 O O . MET B 1 131 ? -1.61 20.25 10.727 1 97.56 131 MET B O 1
ATOM 2275 N N . MET B 1 132 ? -1.658 21.234 12.688 1 97.5 132 MET B N 1
ATOM 2276 C CA . MET B 1 132 ? -2.973 20.703 13.055 1 97.5 132 MET B CA 1
ATOM 2277 C C . MET B 1 132 ? -3.992 21.844 13.18 1 97.5 132 MET B C 1
ATOM 2279 O O . MET B 1 132 ? -3.734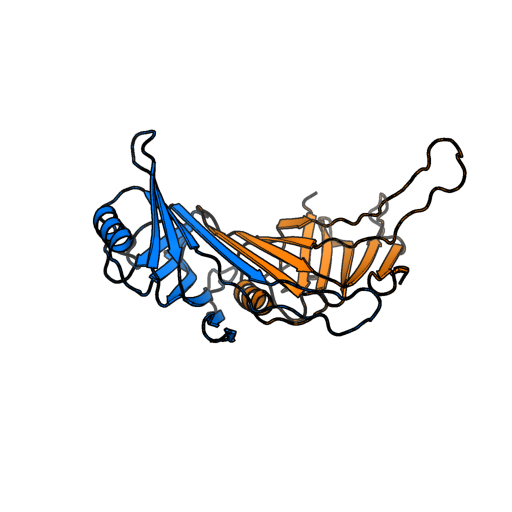 22.844 13.844 1 97.5 132 MET B O 1
ATOM 2283 N N . THR B 1 133 ? -5.066 21.688 12.57 1 97.06 133 THR B N 1
ATOM 2284 C CA . THR B 1 133 ? -6.195 22.609 12.672 1 97.06 133 THR B CA 1
ATOM 2285 C C . THR B 1 133 ? -7.445 21.875 13.148 1 97.06 133 THR B C 1
ATOM 2287 O O . THR B 1 133 ? -7.82 20.844 12.586 1 97.06 133 THR B O 1
ATOM 2290 N N . VAL B 1 134 ? -8.031 22.391 14.203 1 96.06 134 VAL B N 1
ATOM 2291 C CA . VAL B 1 134 ? -9.281 21.828 14.703 1 96.06 134 VAL B CA 1
ATOM 2292 C C . VAL B 1 134 ? -10.398 22.875 14.586 1 96.06 134 VAL B C 1
ATOM 2294 O O . VAL B 1 134 ? -10.195 24.047 14.914 1 96.06 134 VAL B O 1
ATOM 2297 N N . THR B 1 135 ? -11.492 22.391 14.031 1 90.81 135 THR B N 1
ATOM 2298 C CA . THR B 1 135 ? -12.672 23.234 13.938 1 90.81 135 THR B CA 1
ATOM 2299 C C . THR B 1 135 ? -13.773 22.75 14.875 1 90.81 135 THR B C 1
ATOM 2301 O O . THR B 1 135 ? -14.531 21.844 14.523 1 90.81 135 THR B O 1
ATOM 2304 N N . PRO B 1 136 ? -13.852 23.5 16 1 86.69 136 PRO B N 1
ATOM 2305 C CA . PRO B 1 136 ? -14.875 23.062 16.953 1 86.69 136 PRO B CA 1
ATOM 2306 C C . PRO B 1 136 ? -16.297 23.359 16.484 1 86.69 136 PRO B C 1
ATOM 2308 O O . PRO B 1 136 ? -16.516 24.328 15.727 1 86.69 136 PRO B O 1
ATOM 2311 N N . THR B 1 137 ? -17.125 22.406 16.703 1 78.31 137 THR B N 1
ATOM 2312 C CA . THR B 1 137 ? -18.547 22.641 16.422 1 78.31 137 THR B CA 1
ATOM 2313 C C . THR B 1 137 ? -19.344 22.688 17.719 1 78.31 137 THR B C 1
ATOM 2315 O O . THR B 1 137 ? -18.984 22.031 18.703 1 78.31 137 THR B O 1
ATOM 2318 N N . ASP B 1 138 ? -20.328 23.562 17.719 1 75.56 138 ASP B N 1
ATOM 2319 C CA . ASP B 1 138 ? -21.172 23.656 18.906 1 75.56 138 ASP B CA 1
ATOM 2320 C C . ASP B 1 138 ? -22.312 22.641 18.828 1 75.56 138 ASP B C 1
ATOM 2322 O O . ASP B 1 138 ? -22.375 21.812 17.922 1 75.56 138 ASP B O 1
ATOM 2326 N N . ASP B 1 139 ? -23.031 22.656 19.906 1 71 139 ASP B N 1
ATOM 2327 C CA . ASP B 1 139 ? -24.125 21.719 20.047 1 71 139 ASP B CA 1
ATOM 2328 C C . ASP B 1 139 ? -25.125 21.859 18.906 1 71 139 ASP B C 1
ATOM 2330 O O . ASP B 1 139 ? -25.875 20.938 18.594 1 71 139 ASP B O 1
ATOM 2334 N N . LYS B 1 140 ? -25.188 23.078 18.469 1 73.88 140 LYS B N 1
ATOM 2335 C CA . LYS B 1 140 ? -26.094 23.328 17.359 1 73.88 140 LYS B CA 1
ATOM 2336 C C . LYS B 1 140 ? -25.406 23.078 16.016 1 73.88 140 LYS B C 1
ATOM 2338 O O . LYS B 1 140 ? -25.922 23.484 14.969 1 73.88 140 LYS B O 1
ATOM 2343 N N . ASN B 1 141 ? -24.188 22.578 15.945 1 71.69 141 ASN B N 1
ATOM 2344 C CA . ASN B 1 141 ? -23.375 22.219 14.789 1 71.69 141 ASN B CA 1
ATOM 2345 C C . ASN B 1 141 ? -22.812 23.453 14.094 1 71.69 141 ASN B C 1
ATOM 2347 O O . ASN B 1 141 ? -22.547 23.438 12.898 1 71.69 141 ASN B O 1
ATOM 2351 N N . ASN B 1 142 ? -22.969 24.625 14.867 1 75.75 142 ASN B N 1
ATOM 2352 C CA . ASN B 1 142 ? -22.297 25.812 14.352 1 75.75 142 ASN B CA 1
ATOM 2353 C C . ASN B 1 142 ? -20.781 25.719 14.57 1 75.75 142 ASN B C 1
ATOM 2355 O O . ASN B 1 142 ? -20.328 25.234 15.602 1 75.75 142 ASN B O 1
ATOM 2359 N N . THR B 1 143 ? -20.078 26.047 13.406 1 75.12 143 THR B N 1
ATOM 2360 C CA . THR B 1 143 ? -18.625 25.969 13.492 1 75.12 143 THR B CA 1
ATOM 2361 C C . THR B 1 143 ? -18.062 27.234 14.156 1 75.12 143 THR B C 1
ATOM 2363 O O . THR B 1 143 ? -18.578 28.328 13.93 1 75.12 143 THR B O 1
ATOM 2366 N N . SER B 1 144 ? -17.172 27.094 15.102 1 80 144 SER B N 1
ATOM 2367 C CA . SER B 1 144 ? -16.422 28.188 15.695 1 80 144 SER B CA 1
ATOM 2368 C C . SER B 1 144 ? -15.102 28.406 14.961 1 80 144 SER B C 1
ATOM 2370 O O . SER B 1 144 ? -14.797 27.703 14 1 80 144 SER B O 1
ATOM 2372 N N . ALA B 1 145 ? -14.375 29.531 15.344 1 87.06 145 ALA B N 1
ATOM 2373 C CA . ALA B 1 145 ? -13.078 29.844 14.742 1 87.06 145 ALA B CA 1
ATOM 2374 C C . ALA B 1 145 ? -12.109 28.672 14.875 1 87.06 145 ALA B C 1
ATOM 2376 O O . ALA B 1 145 ? -12.055 28.016 15.922 1 87.06 145 ALA B O 1
ATOM 2377 N N . PRO B 1 146 ? -11.422 28.297 13.812 1 91.06 146 PRO B N 1
ATOM 2378 C CA . PRO B 1 146 ? -10.469 27.188 13.859 1 91.06 146 PRO B CA 1
ATOM 2379 C C . PRO B 1 146 ? -9.32 27.438 14.836 1 91.06 146 PRO B C 1
ATOM 2381 O O . PRO B 1 146 ? -8.852 28.578 14.969 1 91.06 146 PRO B O 1
ATOM 2384 N N . LEU B 1 147 ? -8.945 26.438 15.57 1 94.5 147 LEU B N 1
ATOM 2385 C CA . LEU B 1 147 ? -7.762 26.406 16.422 1 94.5 147 LEU B CA 1
ATOM 2386 C C . LEU B 1 147 ? -6.598 25.719 15.711 1 94.5 147 LEU B C 1
ATOM 2388 O O . LEU B 1 147 ? -6.746 24.609 15.195 1 94.5 147 LEU B O 1
ATOM 2392 N N . VAL B 1 148 ? -5.441 26.438 15.711 1 95.94 148 VAL B N 1
ATOM 2393 C CA . VAL B 1 148 ? -4.352 25.938 14.883 1 95.94 148 VAL B CA 1
ATOM 2394 C C . VAL B 1 148 ? -3.062 25.875 15.703 1 95.94 148 VAL B C 1
ATOM 2396 O O . VAL B 1 148 ? -2.777 26.781 16.484 1 95.94 148 VAL B O 1
ATOM 2399 N N . TYR B 1 149 ? -2.311 24.828 15.555 1 96.62 149 TYR B N 1
ATOM 2400 C CA . TYR B 1 149 ? -0.952 24.688 16.062 1 96.62 149 TYR B CA 1
ATOM 2401 C C . TYR B 1 149 ? -0.069 23.922 15.094 1 96.62 149 TYR B C 1
ATOM 2403 O O . TYR B 1 149 ? -0.513 22.953 14.477 1 96.62 149 TYR B O 1
ATOM 2411 N N . GLY B 1 150 ? 1.143 24.391 15 1 96 150 GLY B N 1
ATOM 2412 C CA . GLY B 1 150 ? 2.113 23.719 14.141 1 96 150 GLY B CA 1
ATOM 2413 C C . GLY B 1 150 ? 3.467 23.547 14.797 1 96 150 GLY B C 1
ATOM 2414 O O . GLY B 1 150 ? 3.877 24.359 15.625 1 96 150 GLY B O 1
ATOM 2415 N N . TYR B 1 151 ? 4.121 22.516 14.477 1 94.06 151 TYR B N 1
ATOM 2416 C CA . TYR B 1 151 ? 5.457 22.203 14.969 1 94.06 151 TYR B CA 1
ATOM 2417 C C . TYR B 1 151 ? 6.398 21.859 13.82 1 94.06 151 TYR B C 1
ATOM 2419 O O . TYR B 1 151 ? 6.023 21.109 12.914 1 94.06 151 TYR B O 1
ATOM 2427 N N . SER B 1 152 ? 7.551 22.5 13.938 1 92.81 152 SER B N 1
ATOM 2428 C CA . SER B 1 152 ? 8.609 22.172 12.992 1 92.81 152 SER B CA 1
ATOM 2429 C C . SER B 1 152 ? 9.672 21.281 13.633 1 92.81 152 SER B C 1
ATOM 2431 O O . SER B 1 152 ? 10.383 21.703 14.539 1 92.81 152 SER B O 1
ATOM 2433 N N . GLY B 1 153 ? 9.766 20.156 13.172 1 87.56 153 GLY B N 1
ATOM 2434 C CA . GLY B 1 153 ? 10.82 19.266 13.648 1 87.56 153 GLY B CA 1
ATOM 2435 C C . GLY B 1 153 ? 12.211 19.719 13.242 1 87.56 153 GLY B C 1
ATOM 2436 O O . GLY B 1 153 ? 13.195 19.422 13.922 1 87.56 153 GLY B O 1
ATOM 2437 N N . VAL B 1 154 ? 12.273 20.391 12.164 1 84.12 154 VAL B N 1
ATOM 2438 C CA . VAL B 1 154 ? 13.555 20.891 11.656 1 84.12 154 VAL B CA 1
ATOM 2439 C C . VAL B 1 154 ? 14.055 22.031 12.539 1 84.12 154 VAL B C 1
ATOM 2441 O O . VAL B 1 154 ? 15.242 22.062 12.891 1 84.12 154 VAL B O 1
ATOM 2444 N N . LYS B 1 155 ? 13.148 22.844 12.922 1 85.12 155 LYS B N 1
ATOM 2445 C CA . LYS B 1 155 ? 13.516 24.016 13.719 1 85.12 155 LYS B CA 1
ATOM 2446 C C . LYS B 1 155 ? 13.406 23.719 15.211 1 85.12 155 LYS B C 1
ATOM 2448 O O . LYS B 1 155 ? 13.938 24.469 16.031 1 85.12 155 LYS B O 1
ATOM 2453 N N . GLY B 1 156 ? 12.727 22.688 15.492 1 85.06 156 GLY B N 1
ATOM 2454 C CA . GLY B 1 156 ? 12.516 22.328 16.891 1 85.06 156 GLY B CA 1
ATOM 2455 C C . GLY B 1 156 ? 11.664 23.344 17.641 1 85.06 156 GLY B C 1
ATOM 2456 O O . GLY B 1 156 ? 11.914 23.625 18.812 1 85.06 156 GLY B O 1
ATOM 2457 N N . GLN B 1 157 ? 10.766 23.938 16.922 1 85.94 157 GLN B N 1
ATOM 2458 C CA . GLN B 1 157 ? 9.93 24.969 17.531 1 85.94 157 GLN B CA 1
ATOM 2459 C C . GLN B 1 157 ? 8.57 25.062 16.859 1 85.94 157 GLN B C 1
ATOM 2461 O O . GLN B 1 157 ? 8.344 24.406 15.828 1 85.94 157 GLN B O 1
ATOM 2466 N N . GLN B 1 158 ? 7.742 25.844 17.594 1 89.62 158 GLN B N 1
ATOM 2467 C CA . GLN B 1 158 ? 6.422 26.094 17.031 1 89.62 158 GLN B CA 1
ATOM 2468 C C . GLN B 1 158 ? 6.531 26.797 15.672 1 89.62 158 GLN B C 1
ATOM 2470 O O . GLN B 1 158 ? 7.391 27.656 15.477 1 89.62 158 GLN B O 1
ATOM 2475 N N . MET B 1 159 ? 5.656 26.422 14.781 1 88.25 159 MET B N 1
ATOM 2476 C CA . MET B 1 159 ? 5.602 27.047 13.469 1 88.25 159 MET B CA 1
ATOM 2477 C C . MET B 1 159 ? 4.883 28.391 13.531 1 88.25 159 MET B C 1
ATOM 2479 O O . MET B 1 159 ? 3.951 28.562 14.328 1 88.25 159 MET B O 1
#

Nearest PDB structures (foldseek):
  3eaa-assembly1_A  TM=9.290E-01  e=1.153E-13  Edwardsiella tarda
  1y12-assembly1_C  TM=8.893E-01  e=2.752E-13  Pseudomonas aeruginosa PAO1
  4tv4-assembly1_C-2  TM=9.112E-01  e=1.277E-12  Burkholderia pseudomallei 1710b
  7fcf-assembly1_E  TM=8.377E-01  e=2.612E-10  Chromobacterium haemolyticum
  7fcf-assembly1_D  TM=8.591E-01  e=1.648E-09  Chromobacterium haemolyticum

Secondary structure (DSSP, 8-state):
--EEEEEEETT------SGGGTTPEEESEEEEEEE--EE--TTS----EEPPPEEPPEEEEEE--TTHHHHHHHHHH---EEEEEEEEE-SSS-EEEEEEEEEEEEEEEEEEE-SSSS-EEEEEEE-SEEEEEE--B-TT-PBPPPEEEEEETTTTEE-/--EEEEEEETT------SGGGTTPEEESEEE--EE--EE--TT-SS--EEPPPEEPPEEEEEE--TTHHHHHHHHHH---EEEEEEEEE-SSS-EEEEEEEEEEEEEEEEEEEESSSS-EEEEEEE-SEEEEEE--B-TT-PBPPPEEEEEETTTTEE-

Sequence (318 aa):
MQSNTYLKYADIKGEATAEQYKDLITLLSVDWSVGREISSYTGTAMDREASATRLYDLTITKLQDRSSPDLFKEATIGKGKPAVFHITKQGEKVEEIMKIELTDAMISNYSVSIQDDRPVETITISYTEMMMTVTPTDDKNNTSAPLVYGYSGVKGQQMMQSNTYLKYADIKGEATAEQYKDLITLLSVDWSVGREISSYTGTAMDREASATRLYDLTITKLQDRSSPDLFKEATIGKGKPAVFHITKQGEKVEEIMKIELTDAMISNYSVSIQDDRPVETITISYTEMMMTVTPTDDKNNTSAPLVYGYSGVKGQQM

Foldseek 3Di:
DDKKKWKDWAPQFWPDDAPVRHRTATFPDKDWDKDWDWDDDPPDPDDTDIDQMDTDWMKTKHWDTPRQVVLVVQQPDNWFTKMKMFIFDDDPGTHTFKMKIFGTKGWPDWDWDDDDDIIMIMIIIDGFKMKMKGWDADPVRDTDDIDIWMAGNVVSDTD/DDKKKWKDWAPQFWPDDAPVRHRTHTFDDKDWDKDWDWDDDPDDPPDTDIDQMDGDKMKTKHFDTPRVVVVVVQQPDNWFTKMKMFIWDDDPGTHTFKMKIFGTKGWPDWDWDDDPDGIMIMIIIDGFKMKMKGWDADPVRHTDDIDIWMAGNVVSDTD

InterPro domains:
  IPR008514 Type VI secretion system effector Hcp [PF05638] (6-133)
  IPR036624 Hcp1-like superfamily [G3DSA:2.30.110.20] (3-157)
  IPR036624 Hcp1-like superfamily [SSF141452] (4-157)
  IPR053165 HSI-I assembly protein Hcp1 [PTHR36152] (3-144)

Solvent-accessible surface area (backbone atoms only — not comparable to full-atom values): 16608 Å² total; per-residue (Å²): 110,63,27,51,36,36,34,43,49,64,85,53,48,28,75,31,74,52,80,96,45,53,36,20,29,57,43,45,29,41,35,37,38,36,33,31,53,73,51,74,61,86,77,45,88,54,82,68,45,68,48,78,45,41,76,52,60,33,38,36,31,25,64,70,56,79,33,47,67,59,51,50,47,34,44,73,74,46,60,68,30,49,31,37,37,42,33,27,38,65,63,99,55,82,38,67,43,35,35,40,37,33,36,50,26,31,42,76,41,76,47,77,47,74,82,69,92,71,40,38,32,41,36,31,34,37,60,45,30,43,35,38,36,32,33,39,60,47,97,85,65,46,74,51,80,70,42,73,39,34,40,25,56,81,75,70,39,75,100,125,69,64,50,36,35,34,42,49,66,85,52,47,29,73,31,74,52,79,96,45,53,36,20,29,60,45,76,44,78,45,71,54,70,50,58,54,71,50,71,59,90,89,56,92,71,70,68,49,69,50,76,67,42,78,51,60,33,36,38,32,27,63,68,52,68,31,46,40,58,51,52,46,32,28,53,73,45,63,68,30,49,32,37,37,43,34,30,39,65,64,98,55,83,39,68,42,35,36,40,37,33,36,50,28,31,41,30,28,42,32,40,43,31,61,41,44,78,37,35,34,42,37,32,34,38,61,45,29,42,35,41,36,35,35,50,60,46,96,85,66,47,72,50,81,69,47,74,52,33,42,25,57,57,75,69,38,74,99

Organism: Vibrio parahaemolyticus (NCBI:txid670)